Protein AF-A0A9D2BML4-F1 (afdb_monomer_lite)

Secondary structure (DSSP, 8-state):
--S--HHHHHHHHHHTTHHHHHHTT-SS----HHHHHTSEEETTTTEEE-HHHHHHHHHHHHTS---SHHHHHHHTTTS--TT-HHHHHHHHHHHHHTTTTHHHHTT--TTTS-TTHHHH--EEPGGGG--SSSS-----EE-S--GGG----BTTPPPPPHHHHHHHHHHHHHHHHHHHHH-GGGSS--SHHHHHHHHHHHHHHSTTSBS--STT----SBHHHHHHHHHHHHHHHTSHHHHHH---EEEEEE-TTHHHHHHTTTTT-TT-TTHHHHHHHHHHHHHHHHHHHHHHHHHHHT--GGGEEEE-SSEEEEEE-

InterPro domains:
  IPR013408 CRISPR system single-strand-specific deoxyribonuclease Cas10/Csm1 [TIGR02578] (8-321)
  IPR041062 Csm1, subunit domain B [PF18211] (247-321)
  IPR052117 CRISPR-associated Cas10/Csm1 subtype III-A protein [PTHR36528] (4-321)

pLDDT: mean 85.6, std 14.62, range [35.75, 98.5]

Structure (mmCIF, N/CA/C/O backbone):
data_AF-A0A9D2BML4-F1
#
_entry.id   AF-A0A9D2BML4-F1
#
loop_
_atom_site.group_PDB
_atom_site.id
_atom_site.type_symbol
_atom_site.label_atom_id
_atom_site.label_alt_id
_atom_site.label_comp_id
_atom_site.label_asym_id
_atom_site.label_entity_id
_atom_site.label_seq_id
_atom_site.pdbx_PDB_ins_code
_atom_site.Cartn_x
_atom_site.Cartn_y
_atom_site.Cartn_z
_atom_site.occupancy
_atom_site.B_iso_or_equiv
_atom_site.auth_seq_id
_atom_site.auth_comp_id
_atom_site.auth_asym_id
_atom_site.auth_atom_id
_atom_site.pdbx_PDB_model_num
ATOM 1 N N . MET A 1 1 ? -7.741 -26.499 -6.708 1.00 44.16 1 MET A N 1
ATOM 2 C CA . MET A 1 1 ? -8.075 -25.340 -5.848 1.00 44.16 1 MET A CA 1
ATOM 3 C C . MET A 1 1 ? -7.181 -25.399 -4.605 1.00 44.16 1 MET A C 1
ATOM 5 O O . MET A 1 1 ? -7.676 -25.242 -3.500 1.00 44.16 1 MET A O 1
ATOM 9 N N . GLU A 1 2 ? -5.888 -25.716 -4.782 1.00 47.44 2 GLU A N 1
ATOM 10 C CA . GLU A 1 2 ? -5.026 -26.200 -3.686 1.00 47.44 2 GLU A CA 1
ATOM 11 C C . GLU A 1 2 ? -3.614 -25.578 -3.636 1.00 47.44 2 GLU A C 1
ATOM 13 O O . GLU A 1 2 ? -2.858 -25.930 -2.741 1.00 47.44 2 GLU A O 1
ATOM 18 N N . ASP A 1 3 ? -3.246 -24.624 -4.501 1.00 63.66 3 ASP A N 1
ATOM 19 C CA . ASP A 1 3 ? -1.827 -24.221 -4.604 1.00 63.66 3 ASP A CA 1
ATOM 20 C C . ASP A 1 3 ? -1.428 -22.943 -3.831 1.00 63.66 3 ASP A C 1
ATOM 22 O O . ASP A 1 3 ? -0.249 -22.767 -3.528 1.00 63.66 3 ASP A O 1
ATOM 26 N N . TYR A 1 4 ? -2.374 -22.089 -3.409 1.00 76.69 4 TYR A N 1
ATOM 27 C CA . TYR A 1 4 ? -2.071 -20.830 -2.697 1.00 76.69 4 TYR A CA 1
ATOM 28 C C . TYR A 1 4 ? -2.999 -20.582 -1.511 1.00 76.69 4 TYR A C 1
ATOM 30 O O . TYR A 1 4 ? -4.164 -20.969 -1.532 1.00 76.69 4 TYR A O 1
ATOM 38 N N . LYS A 1 5 ? -2.492 -19.904 -0.478 1.00 91.44 5 LYS A N 1
ATOM 39 C CA . LYS A 1 5 ? -3.272 -19.456 0.682 1.00 91.44 5 LYS A CA 1
ATOM 40 C C . LYS A 1 5 ? -3.823 -18.052 0.427 1.00 91.44 5 LYS A C 1
ATOM 42 O O . LYS A 1 5 ? -3.243 -17.280 -0.330 1.00 91.44 5 LYS A O 1
ATOM 47 N N . LEU A 1 6 ? -4.872 -17.666 1.156 1.00 94.06 6 LEU A N 1
ATOM 48 C CA . LEU A 1 6 ? -5.439 -16.307 1.112 1.00 94.06 6 LEU A CA 1
ATOM 49 C C . LEU A 1 6 ? -4.362 -15.220 1.271 1.00 94.06 6 LEU A C 1
ATOM 51 O O . LEU A 1 6 ? -4.354 -14.240 0.532 1.00 94.06 6 LEU A O 1
ATOM 55 N N . ILE A 1 7 ? -3.405 -15.425 2.183 1.00 95.94 7 ILE A N 1
ATOM 56 C CA . ILE A 1 7 ? -2.308 -14.477 2.416 1.00 95.94 7 ILE A CA 1
ATOM 57 C C . ILE A 1 7 ? -1.421 -14.259 1.182 1.00 95.94 7 ILE A C 1
ATOM 59 O O . ILE A 1 7 ? -0.888 -13.165 1.018 1.00 95.94 7 ILE A O 1
ATOM 63 N N . ASP A 1 8 ? -1.281 -15.260 0.309 1.00 95.19 8 ASP A N 1
ATOM 64 C CA . ASP A 1 8 ? -0.526 -15.122 -0.934 1.00 95.19 8 ASP A CA 1
ATOM 65 C C . ASP A 1 8 ? -1.276 -14.192 -1.893 1.00 95.19 8 ASP A C 1
ATOM 67 O O . ASP A 1 8 ? -0.699 -13.242 -2.414 1.00 95.19 8 ASP A O 1
ATOM 71 N N . VAL A 1 9 ? -2.586 -14.388 -2.055 1.00 95.50 9 VAL A N 1
ATOM 72 C CA . VAL A 1 9 ? -3.426 -13.528 -2.904 1.00 95.50 9 VAL A CA 1
ATOM 73 C C . VAL A 1 9 ? -3.463 -12.094 -2.378 1.00 95.50 9 VAL A C 1
ATOM 75 O O . VAL A 1 9 ? -3.236 -11.152 -3.138 1.00 95.50 9 VAL A O 1
ATOM 78 N N . ALA A 1 10 ? -3.667 -11.921 -1.071 1.00 97.69 10 ALA A N 1
ATOM 79 C CA . ALA A 1 10 ? -3.650 -10.610 -0.429 1.00 97.69 10 ALA A CA 1
ATOM 80 C C . ALA A 1 10 ? -2.302 -9.903 -0.635 1.00 97.69 10 ALA A C 1
ATOM 82 O O . ALA A 1 10 ? -2.249 -8.726 -0.988 1.00 97.69 10 ALA A O 1
ATOM 83 N N . TYR A 1 11 ? -1.186 -10.613 -0.444 1.00 97.75 11 TYR A N 1
ATOM 84 C CA . TYR A 1 11 ? 0.137 -10.010 -0.582 1.00 97.75 11 TYR A CA 1
ATOM 85 C C . TYR A 1 11 ? 0.500 -9.701 -2.037 1.00 97.75 11 TYR A C 1
ATOM 87 O O . TYR A 1 11 ? 1.088 -8.653 -2.301 1.00 97.75 11 TYR A O 1
ATOM 95 N N . GLY A 1 12 ? 0.106 -10.562 -2.979 1.00 96.62 12 GLY A N 1
ATOM 96 C CA . GLY A 1 12 ? 0.238 -10.298 -4.409 1.00 96.62 12 GLY A CA 1
ATOM 97 C C . GLY A 1 12 ? -0.542 -9.046 -4.811 1.00 96.62 12 GLY A C 1
ATOM 98 O O . GLY A 1 12 ? 0.021 -8.132 -5.406 1.00 96.62 12 GLY A O 1
ATOM 99 N N . ALA A 1 13 ? -1.802 -8.929 -4.389 1.00 97.12 13 ALA A N 1
ATOM 100 C CA . ALA A 1 13 ? -2.617 -7.741 -4.638 1.00 97.12 13 ALA A CA 1
ATOM 101 C C . ALA A 1 13 ? -2.075 -6.475 -3.948 1.00 97.12 13 ALA A C 1
ATOM 103 O O . ALA A 1 13 ? -2.157 -5.389 -4.514 1.00 97.12 13 ALA A O 1
ATOM 104 N N . LEU A 1 14 ? -1.452 -6.585 -2.771 1.00 98.19 14 LEU A N 1
ATOM 105 C CA . LEU A 1 14 ? -0.783 -5.451 -2.121 1.00 98.19 14 LEU A CA 1
ATOM 106 C C . LEU A 1 14 ? 0.455 -4.967 -2.906 1.00 98.19 14 LEU A C 1
ATOM 108 O O . LEU A 1 14 ? 0.851 -3.812 -2.772 1.00 98.19 14 LEU A O 1
ATOM 112 N N . LEU A 1 15 ? 1.084 -5.837 -3.703 1.00 97.31 15 LEU A N 1
ATOM 113 C CA . LEU A 1 15 ? 2.347 -5.563 -4.395 1.00 97.31 15 LEU A CA 1
ATOM 114 C C . LEU A 1 15 ? 2.230 -5.420 -5.916 1.00 97.31 15 LEU A C 1
ATOM 116 O O . LEU A 1 15 ? 3.200 -4.982 -6.531 1.00 97.31 15 LEU A O 1
ATOM 120 N N . HIS A 1 16 ? 1.089 -5.754 -6.523 1.00 94.19 16 HIS A N 1
ATOM 121 C CA . HIS A 1 16 ? 0.928 -5.843 -7.982 1.00 94.19 16 HIS A CA 1
ATOM 122 C C . HIS A 1 16 ? 1.406 -4.579 -8.720 1.00 94.19 16 HIS A C 1
ATOM 124 O O . HIS A 1 16 ? 2.103 -4.663 -9.734 1.00 94.19 16 HIS A O 1
ATOM 130 N N . ASP A 1 17 ? 1.137 -3.412 -8.133 1.00 93.75 17 ASP A N 1
ATOM 131 C CA . ASP A 1 17 ? 1.393 -2.095 -8.713 1.00 93.75 17 ASP A CA 1
ATOM 132 C C . ASP A 1 17 ? 2.566 -1.332 -8.072 1.00 93.75 17 ASP A C 1
ATOM 134 O O . ASP A 1 17 ? 2.796 -0.156 -8.375 1.00 93.75 17 ASP A O 1
ATOM 138 N N . ILE A 1 18 ? 3.373 -1.981 -7.221 1.00 96.06 18 ILE A N 1
ATOM 139 C CA . ILE A 1 18 ? 4.555 -1.346 -6.602 1.00 96.06 18 ILE A CA 1
ATOM 140 C C . ILE A 1 18 ? 5.548 -0.826 -7.652 1.00 96.06 18 ILE A C 1
ATOM 142 O O . ILE A 1 18 ? 6.248 0.171 -7.443 1.00 96.06 18 ILE A O 1
ATOM 146 N N . GLY A 1 19 ? 5.568 -1.456 -8.827 1.00 94.00 19 GLY A N 1
ATOM 147 C CA . GLY A 1 19 ? 6.356 -1.033 -9.967 1.00 94.00 19 GLY A CA 1
ATOM 148 C C . GLY A 1 19 ? 6.018 0.367 -10.479 1.00 94.00 19 GLY A C 1
ATOM 149 O O . GLY A 1 19 ? 6.898 0.999 -11.056 1.00 94.00 19 GLY A O 1
ATOM 150 N N . LYS A 1 20 ? 4.821 0.916 -10.211 1.00 92.69 20 LYS A N 1
ATOM 151 C CA . LYS A 1 20 ? 4.487 2.315 -10.543 1.00 92.69 20 LYS A CA 1
ATOM 152 C C . LYS A 1 20 ? 5.387 3.293 -9.789 1.00 92.69 20 LYS A C 1
ATOM 154 O O . LYS A 1 20 ? 5.844 4.277 -10.369 1.00 92.69 20 LYS A O 1
ATOM 159 N N . PHE A 1 21 ? 5.686 3.019 -8.517 1.00 95.88 21 PHE A N 1
ATOM 160 C CA . PHE A 1 21 ? 6.613 3.829 -7.722 1.00 95.88 21 PHE A CA 1
ATOM 161 C C . PHE A 1 21 ? 8.043 3.695 -8.254 1.00 95.88 21 PHE A C 1
ATOM 163 O O . PHE A 1 21 ? 8.707 4.699 -8.513 1.00 95.88 21 PHE A O 1
ATOM 170 N N . TYR A 1 22 ? 8.491 2.462 -8.507 1.00 96.25 22 TYR A N 1
ATOM 171 C CA . TYR A 1 22 ? 9.854 2.212 -8.971 1.00 96.25 22 TYR A CA 1
ATOM 172 C C . TYR A 1 22 ? 10.105 2.774 -10.385 1.00 96.25 22 TYR A C 1
ATOM 174 O O . TYR A 1 22 ? 11.119 3.431 -10.624 1.00 96.25 22 TYR A O 1
ATOM 182 N N . GLN A 1 23 ? 9.158 2.623 -11.314 1.00 93.19 23 GLN A N 1
ATOM 183 C CA . GLN A 1 23 ? 9.246 3.166 -12.673 1.00 93.19 23 GLN A CA 1
ATOM 184 C C . GLN A 1 23 ? 9.475 4.684 -12.679 1.00 93.19 23 GLN A C 1
ATOM 186 O O . GLN A 1 23 ? 10.234 5.191 -13.504 1.00 93.19 23 GLN A O 1
ATOM 191 N N . ARG A 1 24 ? 8.855 5.419 -11.745 1.00 93.00 24 ARG A N 1
ATOM 192 C CA . ARG A 1 24 ? 8.969 6.885 -11.648 1.00 93.00 24 ARG A CA 1
ATOM 193 C C . ARG A 1 24 ? 10.360 7.367 -11.214 1.00 93.00 24 ARG A C 1
ATOM 195 O O . ARG A 1 24 ? 10.647 8.553 -11.339 1.00 93.00 24 ARG A O 1
ATOM 202 N N . THR A 1 25 ? 11.250 6.464 -10.791 1.00 95.06 25 THR A N 1
ATOM 203 C CA . THR A 1 25 ? 12.666 6.766 -10.508 1.00 95.06 25 THR A CA 1
ATOM 204 C C . THR A 1 25 ? 13.543 6.847 -11.767 1.00 95.06 25 THR A C 1
ATOM 206 O O . THR A 1 25 ? 14.737 7.147 -11.673 1.00 95.06 25 THR A O 1
ATOM 209 N N . TYR A 1 26 ? 12.970 6.626 -12.954 1.00 91.38 26 TYR A N 1
ATOM 210 C CA . TYR A 1 26 ? 13.676 6.665 -14.231 1.00 91.38 26 TYR A CA 1
ATOM 211 C C . TYR A 1 26 ? 13.020 7.644 -15.210 1.00 91.38 26 TYR A C 1
ATOM 213 O O . TYR A 1 26 ? 11.819 7.589 -15.452 1.00 91.38 26 TYR A O 1
ATOM 221 N N . GLU A 1 27 ? 13.819 8.502 -15.858 1.00 87.00 27 GLU A N 1
ATOM 222 C CA . GLU A 1 27 ? 13.326 9.354 -16.958 1.00 87.00 27 GLU A CA 1
ATOM 223 C C . GLU A 1 27 ? 12.900 8.522 -18.177 1.00 87.00 27 GLU A C 1
ATOM 225 O O . GLU A 1 27 ? 11.973 8.869 -18.908 1.00 87.00 27 GLU A O 1
ATOM 230 N N . LYS A 1 28 ? 13.613 7.418 -18.413 1.00 85.50 28 LYS A N 1
ATOM 231 C CA . LYS A 1 28 ? 13.340 6.435 -19.458 1.00 85.50 28 LYS A CA 1
ATOM 232 C C . LYS A 1 28 ? 13.539 5.054 -18.872 1.00 85.50 28 LYS A C 1
ATOM 234 O O . LYS A 1 28 ? 14.524 4.832 -18.175 1.00 85.50 28 LYS A O 1
ATOM 239 N N . SER A 1 29 ? 12.628 4.147 -19.200 1.00 86.31 29 SER A N 1
ATOM 240 C CA . SER A 1 29 ? 12.707 2.781 -18.708 1.00 86.31 29 SER A CA 1
ATOM 241 C C . SER A 1 29 ? 14.001 2.090 -19.152 1.00 86.31 29 SER A C 1
ATOM 243 O O . SER A 1 29 ? 14.447 2.251 -20.289 1.00 86.31 29 SER A O 1
ATOM 245 N N . ASP A 1 30 ? 14.577 1.321 -18.235 1.00 88.81 30 ASP A N 1
ATOM 246 C CA . ASP A 1 30 ? 15.813 0.548 -18.365 1.00 88.81 30 ASP A CA 1
ATOM 247 C C . ASP A 1 30 ? 15.573 -0.946 -18.074 1.00 88.81 30 ASP A C 1
ATOM 249 O O . ASP A 1 30 ? 16.469 -1.653 -17.605 1.00 88.81 30 ASP A O 1
ATOM 253 N N . LEU A 1 31 ? 14.344 -1.426 -18.287 1.00 88.25 31 LEU A N 1
ATOM 254 C CA . LEU A 1 31 ? 13.990 -2.826 -18.062 1.00 88.25 31 LEU A CA 1
ATOM 255 C C . LEU A 1 31 ? 14.847 -3.762 -18.921 1.00 88.25 31 LEU A C 1
ATOM 257 O O . LEU A 1 31 ? 15.095 -3.528 -20.106 1.00 88.25 31 LEU A O 1
ATOM 261 N N . SER A 1 32 ? 15.308 -4.841 -18.298 1.00 89.00 32 SER A N 1
ATOM 262 C CA . SER A 1 32 ? 15.999 -5.937 -18.962 1.00 89.00 32 SER A CA 1
ATOM 263 C C . SER A 1 32 ? 15.021 -6.757 -19.805 1.00 89.00 32 SER A C 1
ATOM 265 O O . SER A 1 32 ? 13.806 -6.665 -19.646 1.00 89.00 32 SER A O 1
ATOM 267 N N . LYS A 1 33 ? 15.545 -7.619 -20.685 1.00 85.81 33 LYS A N 1
ATOM 268 C CA . LYS A 1 33 ? 14.702 -8.499 -21.514 1.00 85.81 33 LYS A CA 1
ATOM 269 C C . LYS A 1 33 ? 13.769 -9.380 -20.673 1.00 85.81 33 LYS A C 1
ATOM 271 O O . LYS A 1 33 ? 12.594 -9.451 -20.995 1.00 85.81 33 LYS A O 1
ATOM 276 N N . ARG A 1 34 ? 14.274 -9.959 -19.574 1.00 87.12 34 ARG A N 1
ATOM 277 C CA . ARG A 1 34 ? 13.477 -10.775 -18.640 1.00 87.12 34 ARG A CA 1
ATOM 278 C C . ARG A 1 34 ? 12.331 -9.973 -18.025 1.00 87.12 34 ARG A C 1
ATOM 280 O O . ARG A 1 34 ? 11.220 -10.463 -17.928 1.00 87.12 34 ARG A O 1
ATOM 287 N N . GLU A 1 35 ? 12.592 -8.740 -17.607 1.00 87.81 35 GLU A N 1
ATOM 288 C CA . GLU A 1 35 ? 11.559 -7.909 -16.976 1.00 87.81 35 GLU A CA 1
ATOM 289 C C . GLU A 1 35 ? 10.552 -7.369 -17.998 1.00 87.81 35 GLU A C 1
ATOM 291 O O . GLU A 1 35 ? 9.419 -7.077 -17.647 1.00 87.81 35 GLU A O 1
ATOM 296 N N . LEU A 1 36 ? 10.934 -7.241 -19.272 1.00 84.88 36 LEU A N 1
ATOM 297 C CA . LEU A 1 36 ? 9.994 -6.908 -20.342 1.00 84.88 36 LEU A CA 1
ATOM 298 C C . LEU A 1 36 ? 9.054 -8.074 -20.672 1.00 84.88 36 LEU A C 1
ATOM 300 O O . LEU A 1 36 ? 7.931 -7.824 -21.100 1.00 84.88 36 LEU A O 1
ATOM 304 N N . GLU A 1 37 ? 9.463 -9.325 -20.451 1.00 84.94 37 GLU A N 1
ATOM 305 C CA . GLU A 1 37 ? 8.602 -10.497 -20.672 1.00 84.94 37 GLU A CA 1
ATOM 306 C C . GLU A 1 37 ? 7.377 -10.503 -19.745 1.00 84.94 37 GLU A C 1
ATOM 308 O O . GLU A 1 37 ? 6.321 -10.978 -20.153 1.00 84.94 37 GLU A O 1
ATOM 313 N N . THR A 1 38 ? 7.467 -9.896 -18.555 1.00 80.00 38 THR A N 1
ATOM 314 C CA . THR A 1 38 ? 6.322 -9.755 -17.636 1.00 80.00 38 THR A CA 1
ATOM 315 C C . THR A 1 38 ? 5.394 -8.594 -18.006 1.00 80.00 38 THR A C 1
ATOM 317 O O . THR A 1 38 ? 4.310 -8.455 -17.445 1.00 80.00 38 THR A O 1
ATOM 320 N N . THR A 1 39 ? 5.769 -7.766 -18.986 1.00 79.44 39 THR A N 1
ATOM 321 C CA . THR A 1 39 ? 4.952 -6.643 -19.471 1.00 79.44 39 THR A CA 1
ATOM 322 C C . THR A 1 39 ? 4.078 -7.057 -20.654 1.00 79.44 39 THR A C 1
ATOM 324 O O . THR A 1 39 ? 4.341 -8.048 -21.339 1.00 79.44 39 THR A O 1
ATOM 327 N N . ARG A 1 40 ? 3.004 -6.310 -20.921 1.00 76.38 40 ARG A N 1
ATOM 328 C CA . ARG A 1 40 ? 2.062 -6.663 -21.988 1.00 76.38 40 ARG A CA 1
ATOM 329 C C . ARG A 1 40 ? 2.607 -6.224 -23.350 1.00 76.38 40 ARG A C 1
ATOM 331 O O . ARG A 1 40 ? 2.814 -5.041 -23.602 1.00 76.38 40 ARG A O 1
ATOM 338 N N . TYR A 1 41 ? 2.800 -7.173 -24.267 1.00 74.81 41 TYR A N 1
ATOM 339 C CA . TYR A 1 41 ? 3.294 -6.890 -25.619 1.00 74.81 41 TYR A CA 1
ATOM 340 C C . TYR A 1 41 ? 2.157 -6.710 -26.638 1.00 74.81 41 TYR A C 1
ATOM 342 O O . TYR A 1 41 ? 1.351 -7.616 -26.869 1.00 74.81 41 TYR A O 1
ATOM 350 N N . HIS A 1 42 ? 2.117 -5.554 -27.306 1.00 72.00 42 HIS A N 1
ATOM 351 C CA . HIS A 1 42 ? 1.149 -5.254 -28.361 1.00 72.00 42 HIS A CA 1
ATOM 352 C C . HIS A 1 42 ? 1.741 -5.537 -29.747 1.00 72.00 42 HIS A C 1
ATOM 354 O O . HIS A 1 42 ? 2.465 -4.719 -30.318 1.00 72.00 42 HIS A O 1
ATOM 360 N N . LYS A 1 43 ? 1.363 -6.683 -30.334 1.00 69.50 43 LYS A N 1
ATOM 361 C CA . LYS A 1 43 ? 1.831 -7.128 -31.664 1.00 69.50 43 LYS A CA 1
ATOM 362 C C . LYS A 1 43 ? 1.550 -6.113 -32.780 1.00 69.50 43 LYS A C 1
ATOM 364 O O . LYS A 1 43 ? 2.397 -5.912 -33.641 1.00 69.50 43 LYS A O 1
ATOM 369 N N . ASN A 1 44 ? 0.392 -5.449 -32.741 1.00 67.44 44 ASN A N 1
ATOM 370 C CA . ASN A 1 44 ? -0.050 -4.535 -33.804 1.00 67.44 44 ASN A CA 1
ATOM 371 C C . ASN A 1 44 ? 0.740 -3.214 -33.852 1.00 67.44 44 ASN A C 1
ATOM 373 O O . ASN A 1 44 ? 0.739 -2.556 -34.886 1.00 67.44 44 ASN A O 1
ATOM 377 N N . GLY A 1 45 ? 1.414 -2.832 -32.759 1.00 60.44 45 GLY A N 1
ATOM 378 C CA . GLY A 1 45 ? 2.219 -1.607 -32.675 1.00 60.44 45 GLY A CA 1
ATOM 379 C C . GLY A 1 45 ? 3.700 -1.839 -32.363 1.00 60.44 45 GLY A C 1
ATOM 380 O O . GLY A 1 45 ? 4.457 -0.876 -32.297 1.00 60.44 45 GLY A O 1
ATOM 381 N N . ASN A 1 46 ? 4.114 -3.095 -32.161 1.00 70.56 46 ASN A N 1
ATOM 382 C CA . ASN A 1 46 ? 5.463 -3.493 -31.752 1.00 70.56 46 ASN A CA 1
ATOM 383 C C . ASN A 1 46 ? 5.999 -2.699 -30.540 1.00 70.56 46 ASN A C 1
ATOM 385 O O . ASN A 1 46 ? 7.127 -2.204 -30.554 1.00 70.56 46 ASN A O 1
ATOM 389 N N . TYR A 1 47 ? 5.180 -2.564 -29.494 1.00 68.88 47 TYR A N 1
ATOM 390 C CA . TYR A 1 47 ? 5.560 -1.897 -28.248 1.00 68.88 47 TYR A CA 1
ATOM 391 C C . TYR A 1 47 ? 5.064 -2.670 -27.020 1.00 68.88 47 TYR A C 1
ATOM 393 O O . TYR A 1 47 ? 4.135 -3.478 -27.106 1.00 68.88 47 TYR A O 1
ATOM 401 N N . TYR A 1 48 ? 5.710 -2.418 -25.883 1.00 67.25 48 TYR A N 1
ATOM 402 C CA . TYR A 1 48 ? 5.312 -2.931 -24.574 1.00 67.25 48 TYR A CA 1
ATOM 403 C C . TYR A 1 48 ? 4.501 -1.869 -23.829 1.00 67.25 48 TYR A C 1
ATOM 405 O O . TYR A 1 48 ? 4.908 -0.706 -23.786 1.00 67.25 48 TYR A O 1
ATOM 413 N N . SER A 1 49 ? 3.373 -2.279 -23.261 1.00 69.50 49 SER A N 1
ATOM 414 C CA . SER A 1 49 ? 2.527 -1.492 -22.363 1.00 69.50 49 SER A CA 1
ATOM 415 C C . SER A 1 49 ? 2.699 -1.963 -20.921 1.00 69.50 49 SER A C 1
ATOM 417 O O . SER A 1 49 ? 3.274 -3.028 -20.681 1.00 69.50 49 SER A O 1
ATOM 419 N N . HIS A 1 50 ? 2.200 -1.185 -19.955 1.00 76.75 50 HIS A N 1
ATOM 420 C CA . HIS A 1 50 ? 2.234 -1.560 -18.531 1.00 76.75 50 HIS A CA 1
ATOM 421 C C . HIS A 1 50 ? 3.654 -1.894 -18.036 1.00 76.75 50 HIS A C 1
ATOM 423 O O . HIS A 1 50 ? 3.900 -2.917 -17.399 1.00 76.75 50 HIS A O 1
ATOM 429 N N . LEU A 1 51 ? 4.630 -1.031 -18.353 1.00 84.06 51 LEU A N 1
ATOM 430 C CA . LEU A 1 51 ? 6.032 -1.238 -17.962 1.00 84.06 51 LEU A CA 1
ATOM 431 C C . LEU A 1 51 ? 6.210 -1.361 -16.441 1.00 84.06 51 LEU A C 1
ATOM 433 O O . LEU A 1 51 ? 7.181 -1.967 -15.989 1.00 84.06 51 LEU A O 1
ATOM 437 N N . HIS A 1 52 ? 5.281 -0.821 -15.646 1.00 86.12 52 HIS A N 1
ATOM 438 C CA . HIS A 1 52 ? 5.281 -0.991 -14.196 1.00 86.12 52 HIS A CA 1
ATOM 439 C C . HIS A 1 52 ? 5.262 -2.468 -13.781 1.00 86.12 52 HIS A C 1
ATOM 441 O O . HIS A 1 52 ? 5.943 -2.789 -12.817 1.00 86.12 52 HIS A O 1
ATOM 447 N N . SER A 1 53 ? 4.641 -3.385 -14.534 1.00 88.44 53 SER A N 1
ATOM 448 C CA . SER A 1 53 ? 4.723 -4.837 -14.276 1.00 88.44 53 SER A CA 1
ATOM 449 C C . SER A 1 53 ? 6.162 -5.363 -14.252 1.00 88.44 53 SER A C 1
ATOM 451 O O . SER A 1 53 ? 6.542 -6.130 -13.365 1.00 88.44 53 SER A O 1
ATOM 453 N N . GLY A 1 54 ? 7.006 -4.899 -15.178 1.00 90.50 54 GLY A N 1
ATOM 454 C CA . GLY A 1 54 ? 8.428 -5.251 -15.206 1.00 90.50 54 GLY A CA 1
ATOM 455 C C . GLY A 1 54 ? 9.191 -4.684 -14.011 1.00 90.50 54 GLY A C 1
ATOM 456 O O . GLY A 1 54 ? 10.065 -5.342 -13.449 1.00 90.50 54 GLY A O 1
ATOM 457 N N . TYR A 1 55 ? 8.822 -3.484 -13.559 1.00 94.62 55 TYR A N 1
ATOM 458 C CA . TYR A 1 55 ? 9.378 -2.892 -12.342 1.00 94.62 55 TYR A CA 1
ATOM 459 C C . TYR A 1 55 ? 8.880 -3.575 -11.058 1.00 94.62 55 TYR A C 1
ATOM 461 O O . TYR A 1 55 ? 9.648 -3.651 -10.097 1.00 94.62 55 TYR A O 1
ATOM 469 N N . THR A 1 56 ? 7.654 -4.109 -11.036 1.00 95.69 56 THR A N 1
ATOM 470 C CA . THR A 1 56 ? 7.148 -4.971 -9.955 1.00 95.69 56 THR A CA 1
ATOM 471 C C . THR A 1 56 ? 7.995 -6.243 -9.876 1.00 95.69 56 THR A C 1
ATOM 473 O O . THR A 1 56 ? 8.554 -6.527 -8.817 1.00 95.69 56 THR A O 1
ATOM 476 N N . SER A 1 57 ? 8.214 -6.927 -11.005 1.00 95.31 57 SER A N 1
ATOM 477 C CA . SER A 1 57 ? 9.106 -8.097 -11.092 1.00 95.31 57 SER A CA 1
ATOM 478 C C . SER A 1 57 ? 10.511 -7.775 -10.577 1.00 95.31 57 SER A C 1
ATOM 480 O O . SER A 1 57 ? 11.020 -8.444 -9.673 1.00 95.31 57 SER A O 1
ATOM 482 N N . ARG A 1 58 ? 11.112 -6.674 -11.054 1.00 96.31 58 ARG A N 1
ATOM 483 C CA . ARG A 1 58 ? 12.420 -6.197 -10.578 1.00 96.31 58 ARG A CA 1
ATOM 484 C C . ARG A 1 58 ? 12.436 -5.974 -9.068 1.00 96.31 58 ARG A C 1
ATOM 486 O O . ARG A 1 58 ? 13.405 -6.351 -8.412 1.00 96.31 58 ARG A O 1
ATOM 493 N N . PHE A 1 59 ? 11.401 -5.344 -8.516 1.00 97.44 59 PHE A N 1
ATOM 494 C CA . PHE A 1 59 ? 11.311 -5.056 -7.087 1.00 97.44 59 PHE A CA 1
ATOM 495 C C . PHE A 1 59 ? 11.268 -6.342 -6.251 1.00 97.44 59 PHE A C 1
ATOM 497 O O . PHE A 1 59 ? 12.077 -6.504 -5.332 1.00 97.44 59 PHE A O 1
ATOM 504 N N . LEU A 1 60 ? 10.382 -7.276 -6.611 1.00 96.31 60 LEU A N 1
ATOM 505 C CA . LEU A 1 60 ? 10.240 -8.573 -5.945 1.00 96.31 60 LEU A CA 1
ATOM 506 C C . LEU A 1 60 ? 11.546 -9.375 -6.011 1.00 96.31 60 LEU A C 1
ATOM 508 O O . LEU A 1 60 ? 11.992 -9.938 -5.009 1.00 96.31 60 LEU A O 1
ATOM 512 N N . ASN A 1 61 ? 12.202 -9.357 -7.170 1.00 95.25 61 ASN A N 1
ATOM 513 C CA . ASN A 1 61 ? 13.459 -10.051 -7.401 1.00 95.25 61 ASN A CA 1
ATOM 514 C C . ASN A 1 61 ? 14.615 -9.476 -6.580 1.00 95.25 61 ASN A C 1
ATOM 516 O O . ASN A 1 61 ? 15.307 -10.201 -5.866 1.00 95.25 61 ASN A O 1
ATOM 520 N N . LYS A 1 62 ? 14.825 -8.164 -6.694 1.00 95.94 62 LYS A N 1
ATOM 521 C CA . LYS A 1 62 ? 16.018 -7.488 -6.187 1.00 95.94 62 LYS A CA 1
ATOM 522 C C . LYS A 1 62 ? 15.956 -7.251 -4.684 1.00 95.94 62 LYS A C 1
ATOM 524 O O . LYS A 1 62 ? 16.944 -7.493 -3.999 1.00 95.94 62 LYS A O 1
ATOM 529 N N . TYR A 1 63 ? 14.819 -6.773 -4.181 1.00 96.50 63 TYR A N 1
ATOM 530 C CA . TYR A 1 63 ? 14.705 -6.306 -2.797 1.00 96.50 63 TYR A CA 1
ATOM 531 C C . TYR A 1 63 ? 14.075 -7.350 -1.874 1.00 96.50 63 TYR A C 1
ATOM 533 O O . TYR A 1 63 ? 14.491 -7.475 -0.722 1.00 96.50 63 TYR A O 1
ATOM 541 N N . LEU A 1 64 ? 13.123 -8.146 -2.378 1.00 96.31 64 LEU A N 1
ATOM 542 C CA . LEU A 1 64 ? 12.508 -9.235 -1.604 1.00 96.31 64 LEU A CA 1
ATOM 543 C C . LEU A 1 64 ? 13.161 -10.601 -1.858 1.00 96.31 64 LEU A C 1
ATOM 545 O O . LEU A 1 64 ? 12.821 -11.579 -1.190 1.00 96.31 64 LEU A O 1
ATOM 549 N N . GLU A 1 65 ? 14.118 -10.675 -2.789 1.00 95.56 65 GLU A N 1
ATOM 550 C CA . GLU A 1 65 ? 14.827 -11.899 -3.183 1.00 95.56 65 GLU A CA 1
ATOM 551 C C . GLU A 1 65 ? 13.880 -13.030 -3.643 1.00 95.56 65 GLU A C 1
ATOM 553 O O . GLU A 1 65 ? 14.196 -14.217 -3.511 1.00 95.56 65 GLU A O 1
ATOM 558 N N . MET A 1 66 ? 12.713 -12.670 -4.190 1.00 92.69 66 MET A N 1
ATOM 559 C CA . MET A 1 66 ? 11.705 -13.602 -4.693 1.00 92.69 66 MET A CA 1
ATOM 560 C C . MET A 1 66 ? 11.984 -13.943 -6.160 1.00 92.69 66 MET A C 1
ATOM 562 O O . MET A 1 66 ? 11.988 -13.084 -7.032 1.00 92.69 66 MET A O 1
ATOM 566 N N . ASN A 1 67 ? 12.257 -15.221 -6.415 1.00 89.50 67 ASN A N 1
ATOM 567 C CA . ASN A 1 67 ? 12.555 -15.783 -7.735 1.00 89.50 67 ASN A CA 1
ATOM 568 C C . ASN A 1 67 ? 11.705 -17.040 -7.954 1.00 89.50 67 ASN A C 1
ATOM 570 O O . ASN A 1 67 ? 12.228 -18.126 -8.198 1.00 89.50 67 ASN A O 1
ATOM 574 N N . ASN A 1 68 ? 10.405 -16.924 -7.715 1.00 89.50 68 ASN A N 1
ATOM 575 C CA . ASN A 1 68 ? 9.480 -18.047 -7.685 1.00 89.50 68 ASN A CA 1
ATOM 576 C C . ASN A 1 68 ? 8.178 -17.683 -8.402 1.00 89.50 68 ASN A C 1
ATOM 578 O O . ASN A 1 68 ? 8.012 -16.585 -8.924 1.00 89.50 68 ASN A O 1
ATOM 582 N N . GLU A 1 69 ? 7.247 -18.624 -8.409 1.00 88.56 69 GLU A N 1
ATOM 583 C CA . GLU A 1 69 ? 5.946 -18.465 -9.050 1.00 88.56 69 GLU A CA 1
ATOM 584 C C . GLU A 1 69 ? 5.149 -17.261 -8.526 1.00 88.56 69 GLU A C 1
ATOM 586 O O . GLU A 1 69 ? 4.527 -16.557 -9.314 1.00 88.56 69 GLU A O 1
ATOM 591 N N . PHE A 1 70 ? 5.255 -16.942 -7.231 1.00 90.19 70 PHE A N 1
ATOM 592 C CA . PHE A 1 70 ? 4.629 -15.752 -6.648 1.00 90.19 70 PHE A CA 1
ATOM 593 C C . PHE A 1 70 ? 5.095 -14.450 -7.322 1.00 90.19 70 PHE A C 1
ATOM 595 O O . PHE A 1 70 ? 4.276 -13.574 -7.600 1.00 90.19 70 PHE A O 1
ATOM 602 N N . GLU A 1 71 ? 6.397 -14.320 -7.612 1.00 91.56 71 GLU A N 1
ATOM 603 C CA . GLU A 1 71 ? 6.949 -13.155 -8.322 1.00 91.56 71 GLU A CA 1
ATOM 604 C C . GLU A 1 71 ? 6.357 -13.018 -9.724 1.00 91.56 71 GLU A C 1
ATOM 606 O O . GLU A 1 71 ? 5.927 -11.927 -10.110 1.00 91.56 71 GLU A O 1
ATOM 611 N N . LYS A 1 72 ? 6.279 -14.138 -10.444 1.00 87.00 72 LYS A N 1
ATOM 612 C CA . LYS A 1 72 ? 5.714 -14.200 -11.789 1.00 87.00 72 LYS A CA 1
ATOM 613 C C . LYS A 1 72 ? 4.235 -13.799 -11.786 1.00 87.00 72 LYS A C 1
ATOM 615 O O . LYS A 1 72 ? 3.862 -12.835 -12.450 1.00 87.00 72 LYS A O 1
ATOM 620 N N . LEU A 1 73 ? 3.417 -14.468 -10.972 1.00 87.44 73 LEU A N 1
ATOM 621 C CA . LEU A 1 73 ? 1.971 -14.242 -10.901 1.00 87.44 73 LEU A CA 1
ATOM 622 C C . LEU A 1 73 ? 1.612 -12.821 -10.446 1.00 87.44 73 LEU A C 1
ATOM 624 O O . LEU A 1 73 ? 0.683 -12.216 -10.971 1.00 87.44 73 LEU A O 1
ATOM 628 N N . THR A 1 74 ? 2.362 -12.258 -9.498 1.00 87.69 74 THR A N 1
ATOM 629 C CA . THR A 1 74 ? 2.129 -10.882 -9.029 1.00 87.69 74 THR A CA 1
ATOM 630 C C . THR A 1 74 ? 2.451 -9.853 -10.120 1.00 87.69 74 THR A C 1
ATOM 632 O O . THR A 1 74 ? 1.743 -8.856 -10.277 1.00 87.69 74 THR A O 1
ATOM 635 N N . SER A 1 75 ? 3.507 -10.089 -10.903 1.00 85.44 75 SER A N 1
ATOM 636 C CA . SER A 1 75 ? 3.984 -9.142 -11.918 1.00 85.44 75 SER A CA 1
ATOM 637 C C . SER A 1 75 ? 3.185 -9.205 -13.223 1.00 85.44 75 SER A C 1
ATOM 639 O O . SER A 1 75 ? 3.000 -8.180 -13.877 1.00 85.44 75 SER A O 1
ATOM 641 N N . GLU A 1 76 ? 2.676 -10.382 -13.592 1.00 83.00 76 GLU A N 1
ATOM 642 C CA . GLU A 1 76 ? 2.014 -10.650 -14.877 1.00 83.00 76 GLU A CA 1
ATOM 643 C C . GLU A 1 76 ? 0.494 -10.395 -14.874 1.00 83.00 76 GLU A C 1
ATOM 645 O O . GLU A 1 76 ? -0.188 -10.766 -15.824 1.00 83.00 76 GLU A O 1
ATOM 650 N N . HIS A 1 77 ? -0.081 -9.743 -13.857 1.00 71.19 77 HIS A N 1
ATOM 651 C CA . HIS A 1 77 ? -1.543 -9.559 -13.715 1.00 71.19 77 HIS A CA 1
ATOM 652 C C . HIS A 1 77 ? -2.243 -8.828 -14.883 1.00 71.19 77 HIS A C 1
ATOM 654 O O . HIS A 1 77 ? -3.468 -8.872 -15.005 1.00 71.19 77 HIS A O 1
ATOM 660 N N . HIS A 1 78 ? -1.483 -8.213 -15.794 1.00 63.22 78 HIS A N 1
ATOM 661 C CA . HIS A 1 78 ? -1.980 -7.625 -17.043 1.00 63.22 78 HIS A CA 1
ATOM 662 C C . HIS A 1 78 ? -1.920 -8.557 -18.272 1.00 63.22 78 HIS A C 1
ATOM 664 O O . HIS A 1 78 ? -2.311 -8.150 -19.374 1.00 63.22 78 HIS A O 1
ATOM 670 N N . HIS A 1 79 ? -1.436 -9.793 -18.127 1.00 67.25 79 HIS A N 1
ATOM 671 C CA . HIS A 1 79 ? -1.442 -10.804 -19.186 1.00 67.25 79 HIS A CA 1
ATOM 672 C C . HIS A 1 79 ? -2.853 -11.380 -19.408 1.00 67.25 79 HIS A C 1
ATOM 674 O O . HIS A 1 79 ? -3.788 -11.163 -18.634 1.00 67.25 79 HIS A O 1
ATOM 680 N N . ILE A 1 80 ? -3.033 -12.056 -20.547 1.00 57.41 80 ILE A N 1
ATOM 681 C CA . ILE A 1 80 ? -4.325 -12.610 -21.002 1.00 57.41 80 ILE A CA 1
ATOM 682 C C . ILE A 1 80 ? -4.490 -14.072 -20.543 1.00 57.41 80 ILE A C 1
ATOM 684 O O . ILE A 1 80 ? -5.438 -14.731 -20.945 1.00 57.41 80 ILE A O 1
ATOM 688 N N . ASP A 1 81 ? -3.585 -14.610 -19.721 1.00 62.50 81 ASP A N 1
ATOM 689 C CA . ASP A 1 81 ? -3.701 -16.007 -19.300 1.00 62.50 81 ASP A CA 1
ATOM 690 C C . ASP A 1 81 ? -4.842 -16.192 -18.284 1.00 62.50 81 ASP A C 1
ATOM 692 O O . ASP A 1 81 ? -4.680 -16.023 -17.080 1.00 62.50 81 ASP A O 1
ATOM 696 N N . GLU A 1 82 ? -6.030 -16.505 -18.803 1.00 59.59 82 GLU A N 1
ATOM 697 C CA . GLU A 1 82 ? -7.257 -16.725 -18.034 1.00 59.59 82 GLU A CA 1
ATOM 698 C C . GLU A 1 82 ? -7.241 -18.046 -17.248 1.00 59.59 82 GLU A C 1
ATOM 700 O O . GLU A 1 82 ? -8.146 -18.278 -16.445 1.00 59.59 82 GLU A O 1
ATOM 705 N N . SER A 1 83 ? -6.242 -18.914 -17.453 1.00 61.75 83 SER A N 1
ATOM 706 C CA . SER A 1 83 ? -6.176 -20.217 -16.780 1.00 61.75 83 SER A CA 1
ATOM 707 C C . SER A 1 83 ? -5.707 -20.129 -15.321 1.00 61.75 83 SER A C 1
ATOM 709 O O . SER A 1 83 ? -6.030 -21.009 -14.520 1.00 61.75 83 SER A O 1
ATOM 711 N N . GLU A 1 84 ? -5.040 -19.036 -14.943 1.00 79.00 84 GLU A N 1
ATOM 712 C CA . GLU A 1 84 ? -4.466 -18.844 -13.612 1.00 79.00 84 GLU A CA 1
ATOM 713 C C . GLU A 1 84 ? -5.428 -18.107 -12.667 1.00 79.00 84 GLU A C 1
ATOM 715 O O . GLU A 1 84 ? -5.625 -16.890 -12.734 1.00 79.00 84 GLU A O 1
ATOM 720 N N . HIS A 1 85 ? -6.030 -18.847 -11.731 1.00 84.00 85 HIS A N 1
ATOM 721 C CA . HIS A 1 85 ? -7.035 -18.304 -10.807 1.00 84.00 85 HIS A CA 1
ATOM 722 C C . HIS A 1 85 ? -6.484 -17.180 -9.910 1.00 84.00 85 HIS A C 1
ATOM 724 O O . HIS A 1 85 ? -7.161 -16.174 -9.707 1.00 84.00 85 HIS A O 1
ATOM 730 N N . PHE A 1 86 ? -5.239 -17.309 -9.434 1.00 87.50 86 PHE A N 1
ATOM 731 C CA . PHE A 1 86 ? -4.554 -16.283 -8.637 1.00 87.50 86 PHE A CA 1
ATOM 732 C C . PHE A 1 86 ? -4.467 -14.946 -9.389 1.00 87.50 86 PHE A C 1
ATOM 734 O O . PHE A 1 86 ? -4.818 -13.893 -8.855 1.00 87.50 86 PHE A O 1
ATOM 741 N N . LEU A 1 87 ? -4.049 -15.006 -10.658 1.00 86.50 87 LEU A N 1
ATOM 742 C CA . LEU A 1 87 ? -3.914 -13.849 -11.540 1.00 86.50 87 LEU A CA 1
ATOM 743 C C . LEU A 1 87 ? -5.257 -13.147 -11.737 1.00 86.50 87 LEU A C 1
ATOM 745 O O . LEU A 1 87 ? -5.365 -11.925 -11.626 1.00 86.50 87 LEU A O 1
ATOM 749 N N . ASN A 1 88 ? -6.292 -13.947 -11.996 1.00 89.06 88 ASN A N 1
ATOM 750 C CA . ASN A 1 88 ? -7.636 -13.453 -12.234 1.00 89.06 88 ASN A CA 1
ATOM 751 C C . ASN A 1 88 ? -8.234 -12.780 -10.995 1.00 89.06 88 ASN A C 1
ATOM 753 O O . ASN A 1 88 ? -8.943 -11.787 -11.151 1.00 89.06 88 ASN A O 1
ATOM 757 N N . ILE A 1 89 ? -7.951 -13.276 -9.783 1.00 93.25 89 ILE A N 1
ATOM 758 C CA . ILE A 1 89 ? -8.376 -12.607 -8.545 1.00 93.25 89 ILE A CA 1
ATOM 759 C C . ILE A 1 89 ? -7.723 -11.227 -8.435 1.00 93.25 89 ILE A C 1
ATOM 761 O O . ILE A 1 89 ? -8.439 -10.246 -8.245 1.00 93.25 89 ILE A O 1
ATOM 765 N N . ILE A 1 90 ? -6.397 -11.128 -8.597 1.00 92.88 90 ILE A N 1
ATOM 766 C CA . ILE A 1 90 ? -5.684 -9.841 -8.508 1.00 92.88 90 ILE A CA 1
ATOM 767 C C . ILE A 1 90 ? -6.212 -8.865 -9.556 1.00 92.88 90 ILE A C 1
ATOM 769 O O . ILE A 1 90 ? -6.556 -7.734 -9.225 1.00 92.88 90 ILE A O 1
ATOM 773 N N . LYS A 1 91 ? -6.342 -9.316 -10.805 1.00 89.81 91 LYS A N 1
ATOM 774 C CA . LYS A 1 91 ? -6.870 -8.506 -11.903 1.00 89.81 91 LYS A CA 1
ATOM 775 C C . LYS A 1 91 ? -8.287 -8.021 -11.615 1.00 89.81 91 LYS A C 1
ATOM 777 O O . LYS A 1 91 ? -8.586 -6.858 -11.839 1.00 89.81 91 LYS A O 1
ATOM 782 N N . LYS A 1 92 ? -9.167 -8.887 -11.111 1.00 91.88 92 LYS A N 1
ATOM 783 C CA . LYS A 1 92 ? -10.543 -8.516 -10.763 1.00 91.88 92 LYS A CA 1
ATOM 784 C C . LYS A 1 92 ? -10.587 -7.545 -9.579 1.00 91.88 92 LYS A C 1
ATOM 786 O O . LYS A 1 92 ? -11.367 -6.600 -9.601 1.00 91.88 92 LYS A O 1
ATOM 791 N N . ALA A 1 93 ? -9.718 -7.728 -8.588 1.00 93.94 93 ALA A N 1
ATOM 792 C CA . ALA A 1 93 ? -9.612 -6.837 -7.439 1.00 93.94 93 ALA A CA 1
ATOM 793 C C . ALA A 1 93 ? -9.122 -5.436 -7.821 1.00 93.94 93 ALA A C 1
ATOM 795 O O . ALA A 1 93 ? -9.780 -4.459 -7.472 1.00 93.94 93 ALA A O 1
ATOM 796 N N . ASP A 1 94 ? -8.028 -5.347 -8.585 1.00 91.62 94 ASP A N 1
ATOM 797 C CA . ASP A 1 94 ? -7.536 -4.099 -9.186 1.00 91.62 94 ASP A CA 1
ATOM 798 C C . ASP A 1 94 ? -8.645 -3.444 -10.015 1.00 91.62 94 ASP A C 1
ATOM 800 O O . ASP A 1 94 ? -8.917 -2.247 -9.911 1.00 91.62 94 ASP A O 1
ATOM 804 N N . GLN A 1 95 ? -9.400 -4.264 -10.756 1.00 88.62 95 GLN A N 1
ATOM 805 C CA . GLN A 1 95 ? -10.484 -3.741 -11.553 1.00 88.62 95 GLN A CA 1
ATOM 806 C C . GLN A 1 95 ? -11.614 -3.107 -10.725 1.00 88.62 95 GLN A C 1
ATOM 808 O O . GLN A 1 95 ? -12.150 -2.066 -11.110 1.00 88.62 95 GLN A O 1
ATOM 813 N N . ILE A 1 96 ? -12.006 -3.722 -9.616 1.00 90.81 96 ILE A N 1
ATOM 814 C CA . ILE A 1 96 ? -13.041 -3.165 -8.740 1.00 90.81 96 ILE A CA 1
ATOM 815 C C . ILE A 1 96 ? -12.493 -1.928 -8.012 1.00 90.81 96 ILE A C 1
ATOM 817 O O . ILE A 1 96 ? -13.190 -0.919 -7.929 1.00 90.81 96 ILE A O 1
ATOM 821 N N . ALA A 1 97 ? -11.237 -1.969 -7.553 1.00 89.25 97 ALA A N 1
ATOM 822 C CA . ALA A 1 97 ? -10.583 -0.861 -6.857 1.00 89.25 97 ALA A CA 1
ATOM 823 C C . ALA A 1 97 ? -10.474 0.402 -7.731 1.00 89.25 97 ALA A C 1
ATOM 825 O O . ALA A 1 97 ? -10.767 1.497 -7.260 1.00 89.25 97 ALA A O 1
ATOM 826 N N . SER A 1 98 ? -10.144 0.252 -9.017 1.00 83.06 98 SER A N 1
ATOM 827 C CA . SER A 1 98 ? -10.042 1.367 -9.971 1.00 83.06 98 SER A CA 1
ATOM 828 C C . SER A 1 98 ? -11.341 1.684 -10.718 1.00 83.06 98 SER A C 1
ATOM 830 O O . SER A 1 98 ? -11.317 2.447 -11.681 1.00 83.06 98 SER A O 1
ATOM 832 N N . ALA A 1 99 ? -12.489 1.103 -10.351 1.00 75.62 99 ALA A N 1
ATOM 833 C CA . ALA A 1 99 ? -13.735 1.303 -11.101 1.00 75.62 99 ALA A CA 1
ATOM 834 C C . ALA A 1 99 ? -14.174 2.781 -11.161 1.00 75.62 99 ALA A C 1
ATOM 836 O O . ALA A 1 99 ? -14.722 3.215 -12.176 1.00 75.62 99 ALA A O 1
ATOM 837 N N . ILE A 1 100 ? -13.898 3.549 -10.101 1.00 63.06 100 ILE A N 1
ATOM 838 C CA . ILE A 1 100 ? -14.177 4.991 -10.029 1.00 63.06 100 ILE A CA 1
ATOM 839 C C . ILE A 1 100 ? -13.195 5.773 -10.917 1.00 63.06 100 ILE A C 1
ATOM 841 O O . ILE A 1 100 ? -13.626 6.621 -11.694 1.00 63.06 100 ILE A O 1
ATOM 845 N N . ASP A 1 101 ? -11.910 5.408 -10.895 1.00 58.06 101 ASP A N 1
ATOM 846 C CA . ASP A 1 101 ? -10.850 6.051 -11.687 1.00 58.06 101 ASP A CA 1
ATOM 847 C C . ASP A 1 101 ? -10.933 5.713 -13.194 1.00 58.06 101 ASP A C 1
ATOM 849 O O . ASP A 1 101 ? -10.384 6.416 -14.042 1.00 58.06 101 ASP A O 1
ATOM 853 N N . ARG A 1 102 ? -11.644 4.644 -13.582 1.00 52.84 102 ARG A N 1
ATOM 854 C CA . ARG A 1 102 ? -11.692 4.175 -14.979 1.00 52.84 102 ARG A CA 1
ATOM 855 C C . ARG A 1 102 ? -12.567 4.972 -15.930 1.00 52.84 102 ARG A C 1
ATOM 857 O O . ARG A 1 102 ? -12.364 4.863 -17.142 1.00 52.84 102 ARG A O 1
ATOM 864 N N . GLN A 1 103 ? -13.515 5.772 -15.439 1.00 47.25 103 GLN A N 1
ATOM 865 C CA . GLN A 1 103 ? -14.207 6.710 -16.335 1.00 47.25 103 GLN A CA 1
ATOM 866 C C . GLN A 1 103 ? -13.217 7.695 -16.982 1.00 47.25 103 GLN A C 1
ATOM 868 O O . GLN A 1 103 ? -13.473 8.178 -18.087 1.00 47.25 103 GLN A O 1
ATOM 873 N N . ASP A 1 104 ? -12.056 7.891 -16.352 1.00 44.41 104 ASP A N 1
ATOM 874 C CA . ASP A 1 104 ? -10.980 8.738 -16.839 1.00 44.41 104 ASP A CA 1
ATOM 875 C C . ASP A 1 104 ? -9.934 7.999 -17.706 1.00 44.41 104 ASP A C 1
ATOM 877 O O . ASP A 1 104 ? -9.354 8.612 -18.602 1.00 44.41 104 ASP A O 1
ATOM 881 N N . GLU A 1 105 ? -9.750 6.679 -17.543 1.00 39.84 105 GLU A N 1
ATOM 882 C CA . GLU A 1 105 ? -8.817 5.860 -18.353 1.00 39.84 105 GLU A CA 1
ATOM 883 C C . GLU A 1 105 ? -9.322 5.544 -19.777 1.00 39.84 105 GLU A C 1
ATOM 885 O O . GLU A 1 105 ? -8.532 5.271 -20.681 1.00 39.84 105 GLU A O 1
ATOM 890 N N . LEU A 1 106 ? -10.638 5.614 -20.023 1.00 35.75 106 LEU A N 1
ATOM 891 C CA . LEU A 1 106 ? -11.252 5.328 -21.335 1.00 35.75 106 LEU A CA 1
ATOM 892 C C . LEU A 1 106 ? -10.872 6.326 -22.450 1.00 35.75 106 LEU A C 1
ATOM 894 O O . LEU A 1 106 ? -11.275 6.142 -23.601 1.00 35.75 106 LEU A O 1
ATOM 898 N N . LYS A 1 107 ? -10.107 7.379 -22.136 1.00 36.22 107 LYS A N 1
ATOM 899 C CA . LYS A 1 107 ? -9.625 8.379 -23.103 1.00 36.22 107 LYS A CA 1
ATOM 900 C C . LYS A 1 107 ? -8.199 8.141 -23.607 1.00 36.22 107 LYS A C 1
ATOM 902 O O . LYS A 1 107 ? -7.729 8.934 -24.423 1.00 36.22 107 LYS A O 1
ATOM 907 N N . ASP A 1 108 ? -7.536 7.059 -23.204 1.00 44.97 108 ASP A N 1
ATOM 908 C CA . ASP A 1 108 ? -6.082 6.988 -23.336 1.00 44.97 108 ASP A CA 1
ATOM 909 C C . ASP A 1 108 ? -5.568 5.979 -24.373 1.00 44.97 108 ASP A C 1
ATOM 911 O O . ASP A 1 108 ? -5.606 4.760 -24.211 1.00 44.97 108 ASP A O 1
ATOM 915 N N . ASN A 1 109 ? -4.962 6.532 -25.427 1.00 37.28 109 ASN A N 1
ATOM 916 C CA . ASN A 1 109 ? -3.937 5.862 -26.216 1.00 37.28 109 ASN A CA 1
ATOM 917 C C . ASN A 1 109 ? -2.581 6.076 -25.523 1.00 37.28 109 ASN A C 1
ATOM 919 O O . ASN A 1 109 ? -2.056 7.190 -25.522 1.00 37.28 109 ASN A O 1
ATOM 923 N N . GLU A 1 110 ? -1.943 5.016 -25.016 1.00 43.03 110 GLU A N 1
ATOM 924 C CA . GLU A 1 110 ? -0.565 5.078 -24.482 1.00 43.03 110 GLU A CA 1
ATOM 925 C C . GLU A 1 110 ? 0.447 5.706 -25.466 1.00 43.03 110 GLU A C 1
ATOM 927 O O . GLU A 1 110 ? 1.471 6.245 -25.045 1.00 43.03 110 GLU A O 1
ATOM 932 N N . ALA A 1 111 ? 0.150 5.689 -26.771 1.00 38.34 111 ALA A N 1
ATOM 933 C CA . ALA A 1 111 ? 0.955 6.312 -27.820 1.00 38.34 111 ALA A CA 1
ATOM 934 C C . ALA A 1 111 ? 0.975 7.857 -27.774 1.00 38.34 111 ALA A C 1
ATOM 936 O O . ALA A 1 111 ? 1.933 8.460 -28.260 1.00 38.34 111 ALA A O 1
ATOM 937 N N . GLU A 1 112 ? -0.039 8.504 -27.186 1.00 38.97 112 GLU A N 1
ATOM 938 C CA . GLU A 1 112 ? -0.133 9.972 -27.082 1.00 38.97 112 GLU A CA 1
ATOM 939 C C . GLU A 1 112 ? 0.367 10.526 -25.740 1.00 38.97 112 GLU A C 1
ATOM 941 O O . GLU A 1 112 ? 0.541 11.741 -25.588 1.00 38.97 112 GLU A O 1
ATOM 946 N N . ASN A 1 113 ? 0.691 9.654 -24.777 1.00 46.47 113 ASN A N 1
ATOM 947 C CA . ASN A 1 113 ? 1.327 10.069 -23.534 1.00 46.47 113 ASN A CA 1
ATOM 948 C C . ASN A 1 113 ? 2.698 10.694 -23.836 1.00 46.47 113 ASN A C 1
ATOM 950 O O . ASN A 1 113 ? 3.685 10.009 -24.118 1.00 46.47 113 ASN A O 1
ATOM 954 N N . LYS A 1 114 ? 2.791 12.028 -23.737 1.00 48.47 114 LYS A N 1
ATOM 955 C CA . LYS A 1 114 ? 4.080 12.734 -23.689 1.00 48.47 114 LYS A CA 1
ATOM 956 C C . LYS A 1 114 ? 4.920 12.059 -22.599 1.00 48.47 114 LYS A C 1
ATOM 958 O O . LYS A 1 114 ? 4.506 12.086 -21.442 1.00 48.47 114 LYS A O 1
ATOM 963 N N . LYS A 1 115 ? 6.052 11.448 -22.987 1.00 51.16 115 LYS A N 1
ATOM 964 C CA . LYS A 1 115 ? 6.983 10.566 -22.232 1.00 51.16 115 LYS A CA 1
ATOM 965 C C . LYS A 1 115 ? 7.430 11.042 -20.821 1.00 51.16 115 LYS A C 1
ATOM 967 O O . LYS A 1 115 ? 8.617 11.101 -20.539 1.00 51.16 115 LYS A O 1
ATOM 972 N N . GLY A 1 116 ? 6.519 11.394 -19.919 1.00 57.16 116 GLY A N 1
ATOM 973 C CA . GLY A 1 116 ? 6.835 11.970 -18.606 1.00 57.16 116 GLY A CA 1
ATOM 974 C C . GLY A 1 116 ? 5.669 12.621 -17.849 1.00 57.16 116 GLY A C 1
ATOM 975 O O . GLY A 1 116 ? 5.883 13.129 -16.746 1.00 57.16 116 GLY A O 1
ATOM 976 N N . SER A 1 117 ? 4.441 12.623 -18.392 1.00 69.31 117 SER A N 1
ATOM 977 C CA . SER A 1 117 ? 3.278 13.191 -17.683 1.00 69.31 117 SER A CA 1
ATOM 978 C C . SER A 1 117 ? 3.029 12.493 -16.340 1.00 69.31 117 SER A C 1
ATOM 980 O O . SER A 1 117 ? 2.891 13.156 -15.315 1.00 69.31 117 SER A O 1
ATOM 982 N N . PHE A 1 118 ? 3.114 11.161 -16.331 1.00 79.12 118 PHE A N 1
ATOM 983 C CA . PHE A 1 118 ? 2.847 10.330 -15.160 1.00 79.12 118 PHE A CA 1
ATOM 984 C C . PHE A 1 118 ? 3.879 10.486 -14.021 1.00 79.12 118 PHE A C 1
ATOM 986 O O . PHE A 1 118 ? 3.551 10.258 -12.859 1.00 79.12 118 PHE A O 1
ATOM 993 N N . ILE A 1 119 ? 5.116 10.896 -14.343 1.00 84.44 119 ILE A N 1
ATOM 994 C CA . ILE A 1 119 ? 6.214 11.125 -13.379 1.00 84.44 119 ILE A CA 1
ATOM 995 C C . ILE A 1 119 ? 6.084 12.505 -12.721 1.00 84.44 119 ILE A C 1
ATOM 997 O O . ILE A 1 119 ? 6.403 12.705 -11.552 1.00 84.44 119 ILE A O 1
ATOM 1001 N N . THR A 1 120 ? 5.607 13.491 -13.471 1.00 86.62 120 THR A N 1
ATOM 1002 C CA . THR A 1 120 ? 5.470 14.871 -12.979 1.00 86.62 120 THR A CA 1
ATOM 1003 C C . THR A 1 120 ? 4.130 15.126 -12.284 1.00 86.62 120 THR A C 1
ATOM 1005 O O . THR A 1 120 ? 3.962 16.174 -11.666 1.00 86.62 120 THR A O 1
ATOM 1008 N N . ALA A 1 121 ? 3.189 14.183 -12.364 1.00 88.12 121 ALA A N 1
ATOM 1009 C CA . ALA A 1 121 ? 1.919 14.228 -11.651 1.00 88.12 121 ALA A CA 1
ATOM 1010 C C . ALA A 1 121 ? 2.108 14.120 -10.126 1.00 88.12 121 ALA A C 1
ATOM 1012 O O . ALA A 1 121 ? 3.059 13.499 -9.633 1.00 88.12 121 ALA A O 1
ATOM 1013 N N . ARG A 1 122 ? 1.195 14.742 -9.380 1.00 91.06 122 ARG A N 1
ATOM 1014 C CA . ARG A 1 122 ? 1.148 14.750 -7.912 1.00 91.06 122 ARG A CA 1
ATOM 1015 C C . ARG A 1 122 ? -0.254 14.365 -7.451 1.00 91.06 122 ARG A C 1
ATOM 1017 O O . ARG A 1 122 ? -1.196 14.437 -8.237 1.00 91.06 122 ARG A O 1
ATOM 1024 N N . LEU A 1 123 ? -0.353 13.910 -6.207 1.00 92.44 123 LEU A N 1
ATOM 1025 C CA . LEU A 1 123 ? -1.618 13.524 -5.596 1.00 92.44 123 LEU A CA 1
ATOM 1026 C C . LEU A 1 123 ? -2.441 14.777 -5.293 1.00 92.44 123 LEU A C 1
ATOM 1028 O O . LEU A 1 123 ? -1.952 15.672 -4.607 1.00 92.44 123 LEU A O 1
ATOM 1032 N N . TYR A 1 124 ?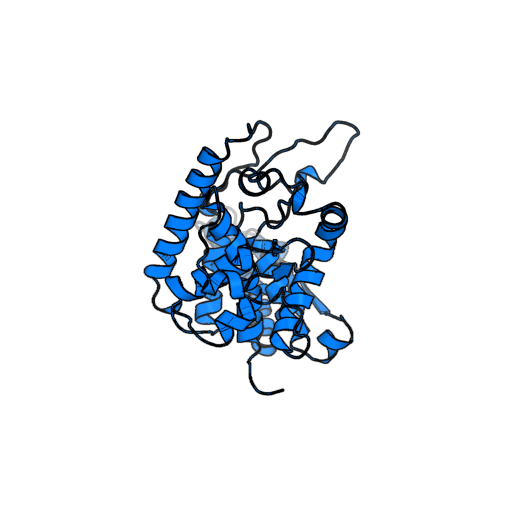 -3.671 14.835 -5.789 1.00 90.81 124 TYR A N 1
ATOM 1033 C CA . TYR A 1 124 ? -4.600 15.915 -5.477 1.00 90.81 124 TYR A CA 1
ATOM 1034 C C . TYR A 1 124 ? -5.250 15.693 -4.116 1.00 90.81 124 TYR A C 1
ATOM 1036 O O . TYR A 1 124 ? -5.435 14.562 -3.669 1.00 90.81 124 TYR A O 1
ATOM 1044 N N . SER A 1 125 ? -5.607 16.783 -3.448 1.00 91.00 125 SER A N 1
ATOM 1045 C CA . SER A 1 125 ? -6.446 16.696 -2.262 1.00 91.00 125 SER A CA 1
ATOM 1046 C C . SER A 1 125 ? -7.833 16.190 -2.643 1.00 91.00 125 SER A C 1
ATOM 1048 O O . SER A 1 125 ? -8.495 16.782 -3.490 1.00 91.00 125 SER A O 1
ATOM 1050 N N . VAL A 1 126 ? -8.322 15.151 -1.964 1.00 88.62 126 VAL A N 1
ATOM 1051 C CA . VAL A 1 126 ? -9.713 14.688 -2.119 1.00 88.62 126 VAL A CA 1
ATOM 1052 C C . VAL A 1 126 ? -10.728 15.780 -1.759 1.00 88.62 126 VAL A C 1
ATOM 1054 O O . VAL A 1 126 ? -11.831 15.816 -2.291 1.00 88.62 126 VAL A O 1
ATOM 1057 N N . LEU A 1 127 ? -10.352 16.735 -0.899 1.00 87.12 127 LEU A N 1
ATOM 1058 C CA . LEU A 1 127 ? -11.218 17.868 -0.562 1.00 87.12 127 LEU A CA 1
ATOM 1059 C C . LEU A 1 127 ? -11.441 18.801 -1.756 1.00 87.12 127 LEU A C 1
ATOM 1061 O O . LEU A 1 127 ? -12.459 19.484 -1.798 1.00 87.12 127 LEU A O 1
ATOM 1065 N N . SER A 1 128 ? -10.536 18.789 -2.738 1.00 81.88 128 SER A N 1
ATOM 1066 C CA . SER A 1 128 ? -10.712 19.509 -3.997 1.00 81.88 128 SER A CA 1
ATOM 1067 C C . SER A 1 128 ? -11.833 18.918 -4.859 1.00 81.88 128 SER A C 1
ATOM 1069 O O . SER A 1 128 ? -12.227 19.538 -5.836 1.00 81.88 128 SER A O 1
ATOM 1071 N N . GLU A 1 129 ? -12.379 17.744 -4.538 1.00 79.62 129 GLU A N 1
ATOM 1072 C CA . GLU A 1 129 ? -13.552 17.196 -5.233 1.00 79.62 129 GLU A CA 1
ATOM 1073 C C . GLU A 1 129 ? -14.882 17.709 -4.659 1.00 79.62 129 GLU A C 1
ATOM 1075 O O . GLU A 1 129 ? -15.937 17.520 -5.267 1.00 79.62 129 GLU A O 1
ATOM 1080 N N . VAL A 1 130 ? -14.855 18.378 -3.500 1.00 80.75 130 VAL A N 1
ATOM 1081 C CA . VAL A 1 130 ? -16.053 18.863 -2.809 1.00 80.75 130 VAL A CA 1
ATOM 1082 C C . VAL A 1 130 ? -16.324 20.322 -3.180 1.00 80.75 130 VAL A C 1
ATOM 1084 O O . VAL A 1 130 ? -15.566 21.220 -2.824 1.00 80.75 130 VAL A O 1
ATOM 1087 N N . TYR A 1 131 ? -17.455 20.572 -3.843 1.00 75.88 131 TYR A N 1
ATOM 1088 C CA . TYR A 1 131 ? -17.872 21.910 -4.267 1.00 75.88 131 TYR A CA 1
ATOM 1089 C C . TYR A 1 131 ? -19.036 22.412 -3.415 1.00 75.88 131 TYR A C 1
ATOM 1091 O O . TYR A 1 131 ? -20.119 21.826 -3.430 1.00 75.88 131 TYR A O 1
ATOM 1099 N N . PHE A 1 132 ? -18.831 23.527 -2.715 1.00 73.00 132 PHE A N 1
ATOM 1100 C CA . PHE A 1 132 ? -19.908 24.213 -1.996 1.00 73.00 132 PHE A CA 1
ATOM 1101 C C . PHE A 1 132 ? -20.502 25.387 -2.794 1.00 73.00 132 PHE A C 1
ATOM 1103 O O . PHE A 1 132 ? -21.690 25.650 -2.652 1.00 73.00 132 PHE A O 1
ATOM 1110 N N . ASP A 1 133 ? -19.725 26.028 -3.682 1.00 69.19 133 ASP A N 1
ATOM 1111 C CA . ASP A 1 133 ? -20.143 27.179 -4.501 1.00 69.19 133 ASP A CA 1
ATOM 1112 C C . ASP A 1 133 ? -19.515 27.168 -5.914 1.00 69.19 133 ASP A C 1
ATOM 1114 O O . ASP A 1 133 ? -18.595 26.407 -6.197 1.00 69.19 133 ASP A O 1
ATOM 1118 N N . LYS A 1 134 ? -20.017 28.020 -6.828 1.00 58.88 134 LYS A N 1
ATOM 1119 C CA . LYS A 1 134 ? -19.639 28.087 -8.264 1.00 58.88 134 LYS A CA 1
ATOM 1120 C C . LYS A 1 134 ? -18.209 28.578 -8.568 1.00 58.88 134 LYS A C 1
ATOM 1122 O O . LYS A 1 134 ? -17.870 28.710 -9.747 1.00 58.88 134 LYS A O 1
ATOM 1127 N N . GLU A 1 135 ? -17.391 28.895 -7.567 1.00 59.66 135 GLU A N 1
ATOM 1128 C CA . GLU A 1 135 ? -16.001 29.300 -7.801 1.00 59.66 135 GLU A CA 1
ATOM 1129 C C . GLU A 1 135 ? -15.066 28.095 -7.937 1.00 59.66 135 GLU A C 1
ATOM 1131 O O . GLU A 1 135 ? -15.299 27.011 -7.409 1.00 59.66 135 GLU A O 1
ATOM 1136 N N . LYS A 1 136 ? -14.043 28.284 -8.769 1.00 58.62 136 LYS A N 1
ATOM 1137 C CA . LYS A 1 136 ? -13.197 27.228 -9.315 1.00 58.62 136 LYS A CA 1
ATOM 1138 C C . LYS A 1 136 ? -12.376 26.550 -8.213 1.00 58.62 136 LYS A C 1
ATOM 1140 O O . LYS A 1 136 ? -11.811 27.230 -7.365 1.00 58.62 136 LYS A O 1
ATOM 1145 N N . ASN A 1 137 ? -12.276 25.228 -8.316 1.00 61.34 137 ASN A N 1
ATOM 1146 C CA . ASN A 1 137 ? -11.495 24.359 -7.444 1.00 61.34 137 ASN A CA 1
ATOM 1147 C C . ASN A 1 137 ? -10.099 24.875 -7.107 1.00 61.34 137 ASN A C 1
ATOM 1149 O O . ASN A 1 137 ? -9.330 25.238 -8.000 1.00 61.34 137 ASN A O 1
ATOM 1153 N N . ASP A 1 138 ? -9.771 24.793 -5.820 1.00 67.00 138 ASP A N 1
ATOM 1154 C CA . ASP A 1 138 ? -8.397 24.793 -5.350 1.00 67.00 138 ASP A CA 1
ATOM 1155 C C . ASP A 1 138 ? -7.732 23.491 -5.820 1.00 67.00 138 ASP A C 1
ATOM 1157 O O . ASP A 1 138 ? -8.072 22.401 -5.358 1.00 67.00 138 ASP A O 1
ATOM 1161 N N . ASP A 1 139 ? -6.801 23.590 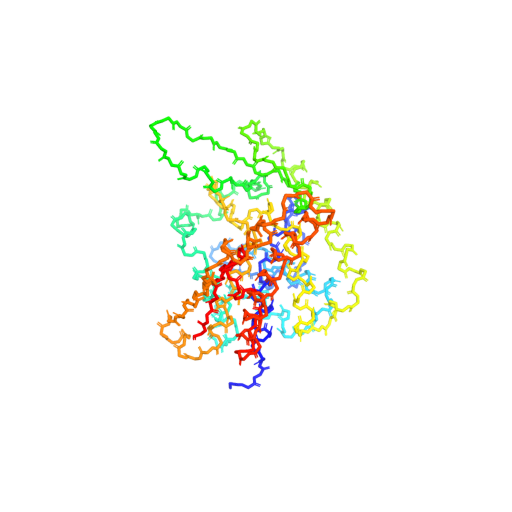-6.768 1.00 79.38 139 ASP A N 1
ATOM 1162 C CA . ASP A 1 139 ? -6.017 22.469 -7.298 1.00 79.38 139 ASP A CA 1
ATOM 1163 C C . ASP A 1 139 ? -4.881 22.089 -6.342 1.00 79.38 139 ASP A C 1
ATOM 1165 O O . ASP A 1 139 ? -3.740 21.876 -6.750 1.00 79.38 139 ASP A O 1
ATOM 1169 N N . SER A 1 140 ? -5.211 22.021 -5.054 1.00 89.06 140 SER A N 1
ATOM 1170 C CA . SER A 1 140 ? -4.274 21.714 -3.991 1.00 89.06 140 SER A CA 1
ATOM 1171 C C . SER A 1 140 ? -3.753 20.283 -4.117 1.00 89.06 140 SER A C 1
ATOM 1173 O O . SER A 1 140 ? -4.511 19.326 -4.308 1.00 89.06 140 SER A O 1
ATOM 1175 N N . ILE A 1 141 ? -2.434 20.139 -4.022 1.00 92.06 141 ILE A N 1
ATOM 1176 C CA . ILE A 1 141 ? -1.744 18.855 -4.175 1.00 92.06 141 ILE A CA 1
ATOM 1177 C C . ILE A 1 141 ? -0.873 18.553 -2.966 1.00 92.06 141 ILE A C 1
ATOM 1179 O O . ILE A 1 141 ? -0.340 19.448 -2.316 1.00 92.06 141 ILE A O 1
ATOM 1183 N N . PHE A 1 142 ? -0.653 17.275 -2.697 1.00 93.81 142 PHE A N 1
ATOM 1184 C CA . PHE A 1 142 ? 0.344 16.836 -1.733 1.00 93.81 142 PHE A CA 1
ATOM 1185 C C . PHE A 1 142 ? 1.728 16.743 -2.383 1.00 93.81 142 PHE A C 1
ATOM 1187 O O . PHE A 1 142 ? 1.905 16.151 -3.453 1.00 93.81 142 PHE A O 1
ATOM 1194 N N . LEU A 1 143 ? 2.725 17.335 -1.720 1.00 94.31 143 LEU A N 1
ATOM 1195 C CA . LEU A 1 143 ? 4.129 17.152 -2.079 1.00 94.31 143 LEU A CA 1
ATOM 1196 C C . LEU A 1 143 ? 4.548 15.702 -1.814 1.00 94.31 143 LEU A C 1
ATOM 1198 O O . LEU A 1 143 ? 4.042 15.068 -0.890 1.00 94.31 143 LEU A O 1
ATOM 1202 N N . LEU A 1 144 ? 5.492 15.190 -2.608 1.00 94.81 144 LEU A N 1
ATOM 1203 C CA . LEU A 1 144 ? 6.062 13.865 -2.374 1.00 94.81 144 LEU A CA 1
ATOM 1204 C C . LEU A 1 144 ? 6.854 13.877 -1.066 1.00 94.81 144 LEU A C 1
ATOM 1206 O O . LEU A 1 144 ? 7.864 14.570 -0.950 1.00 94.81 144 LEU A O 1
ATOM 1210 N N . SER A 1 145 ? 6.386 13.109 -0.094 1.00 96.12 145 SER A N 1
ATOM 1211 C CA . SER A 1 145 ? 7.029 12.939 1.205 1.00 96.12 145 SER A CA 1
ATOM 1212 C C . SER A 1 145 ? 6.533 11.673 1.898 1.00 96.12 145 SER A C 1
ATOM 1214 O O . SER A 1 145 ? 5.527 11.075 1.495 1.00 96.12 145 SER A O 1
ATOM 1216 N N . THR A 1 146 ? 7.239 11.259 2.952 1.00 97.50 146 THR A N 1
ATOM 1217 C CA . THR A 1 146 ? 6.734 10.205 3.834 1.00 97.50 146 THR A CA 1
ATOM 1218 C C . THR A 1 146 ? 5.525 10.695 4.623 1.00 97.50 146 THR A C 1
ATOM 1220 O O . THR A 1 146 ? 5.333 11.895 4.836 1.00 97.50 146 THR A O 1
ATOM 1223 N N . ARG A 1 147 ? 4.730 9.755 5.133 1.00 95.56 147 ARG A N 1
ATOM 1224 C CA . ARG A 1 147 ? 3.565 10.030 5.977 1.00 95.56 147 ARG A CA 1
ATOM 1225 C C . ARG A 1 147 ? 3.895 10.921 7.177 1.00 95.56 147 ARG A C 1
ATOM 1227 O O . ARG A 1 147 ? 3.091 11.772 7.538 1.00 95.56 147 ARG A O 1
ATOM 1234 N N . GLU A 1 148 ? 5.060 10.752 7.800 1.00 94.94 148 GLU A N 1
ATOM 1235 C CA . GLU A 1 148 ? 5.475 11.562 8.955 1.00 94.94 148 GLU A CA 1
ATOM 1236 C C . GLU A 1 148 ? 5.851 13.000 8.580 1.00 94.94 148 GLU A C 1
ATOM 1238 O O . GLU A 1 148 ? 5.795 13.890 9.425 1.00 94.94 148 GLU A O 1
ATOM 1243 N N . GLN A 1 149 ? 6.242 13.224 7.325 1.00 94.94 149 GLN A N 1
ATOM 1244 C CA . GLN A 1 149 ? 6.637 14.523 6.777 1.00 94.94 149 GLN A CA 1
ATOM 1245 C C . GLN A 1 149 ? 5.521 15.160 5.933 1.00 94.94 149 GLN A C 1
ATOM 1247 O O . GLN A 1 149 ? 5.740 16.169 5.259 1.00 94.94 149 GLN A O 1
ATOM 1252 N N . MET A 1 150 ? 4.336 14.550 5.908 1.00 92.50 150 MET A N 1
ATOM 1253 C CA . MET A 1 150 ? 3.199 15.021 5.131 1.00 92.50 150 MET A CA 1
ATOM 1254 C C . MET A 1 150 ? 2.681 16.342 5.707 1.00 92.50 150 MET A C 1
ATOM 1256 O O . MET A 1 150 ? 2.328 16.432 6.882 1.00 92.50 150 MET A O 1
ATOM 1260 N N . ASN A 1 151 ? 2.632 17.365 4.856 1.00 88.62 151 ASN A N 1
ATOM 1261 C CA . ASN A 1 151 ? 2.090 18.682 5.184 1.00 88.62 151 ASN A CA 1
ATOM 1262 C C . ASN A 1 151 ? 0.705 18.869 4.551 1.00 88.62 151 ASN A C 1
ATOM 1264 O O . ASN A 1 151 ? 0.213 18.008 3.818 1.00 88.62 151 ASN A O 1
ATOM 1268 N N . THR A 1 152 ? 0.073 20.009 4.828 1.00 90.25 152 THR A N 1
ATOM 1269 C CA . THR A 1 152 ? -1.167 20.412 4.155 1.00 90.25 152 THR A CA 1
ATOM 1270 C C . THR A 1 152 ? -0.970 20.487 2.635 1.00 90.25 152 THR A C 1
ATOM 1272 O O . THR A 1 152 ? 0.119 20.880 2.204 1.00 90.25 152 THR A O 1
ATOM 1275 N N . PRO A 1 153 ? -2.001 20.164 1.829 1.00 91.94 153 PRO A N 1
ATOM 1276 C CA . PRO A 1 153 ? -1.965 20.363 0.384 1.00 91.94 153 PRO A CA 1
ATOM 1277 C C . PRO A 1 153 ? -1.527 21.781 -0.000 1.00 91.94 153 PRO A C 1
ATOM 1279 O O . PRO A 1 153 ? -1.946 22.753 0.629 1.00 91.94 153 PRO A O 1
ATOM 1282 N N . ASP A 1 154 ? -0.703 21.897 -1.038 1.00 91.19 154 ASP A N 1
ATOM 1283 C CA . ASP A 1 154 ? -0.222 23.165 -1.578 1.00 91.19 154 ASP A CA 1
ATOM 1284 C C . ASP A 1 154 ? -1.038 23.565 -2.814 1.00 91.19 154 ASP A C 1
ATOM 1286 O O . ASP A 1 154 ? -0.933 22.949 -3.876 1.00 91.19 154 ASP A O 1
ATOM 1290 N N . ALA A 1 155 ? -1.843 24.615 -2.659 1.00 88.88 155 ALA A N 1
ATOM 1291 C CA . ALA A 1 155 ? -2.630 25.253 -3.715 1.00 88.88 155 ALA A CA 1
ATOM 1292 C C . ALA A 1 155 ? -1.772 25.949 -4.788 1.00 88.88 155 ALA A C 1
ATOM 1294 O O . ALA A 1 155 ? -2.201 26.139 -5.924 1.00 88.88 155 ALA A O 1
ATOM 1295 N N . ASN A 1 156 ? -0.549 26.357 -4.431 1.00 88.81 156 ASN A N 1
ATOM 1296 C CA . ASN A 1 156 ? 0.336 27.160 -5.275 1.00 88.81 156 ASN A CA 1
ATOM 1297 C C . ASN A 1 156 ? 1.471 26.330 -5.887 1.00 88.81 156 ASN A C 1
ATOM 1299 O O . ASN A 1 156 ? 2.474 26.888 -6.346 1.00 88.81 156 ASN A O 1
ATOM 1303 N N . PHE A 1 157 ? 1.336 25.003 -5.894 1.00 88.56 157 PHE A N 1
ATOM 1304 C CA . PHE A 1 157 ? 2.373 24.121 -6.398 1.00 88.56 157 PHE A CA 1
ATOM 1305 C C . PHE A 1 157 ? 2.695 24.401 -7.870 1.00 88.56 157 PHE A C 1
ATOM 1307 O O . PHE A 1 157 ? 1.847 24.313 -8.761 1.00 88.56 157 PHE A O 1
ATOM 1314 N N . VAL A 1 158 ? 3.972 24.663 -8.144 1.00 87.31 158 VAL A N 1
ATOM 1315 C CA . VAL A 1 158 ? 4.486 24.790 -9.508 1.00 87.31 158 VAL A CA 1
ATOM 1316 C C . VAL A 1 158 ? 4.993 23.431 -9.973 1.00 87.31 158 VAL A C 1
ATOM 1318 O O . VAL A 1 158 ? 5.890 22.847 -9.363 1.00 87.31 158 VAL A O 1
ATOM 1321 N N . ARG A 1 159 ? 4.439 22.934 -11.087 1.00 86.25 159 ARG A N 1
ATOM 1322 C CA . ARG A 1 159 ? 4.835 21.648 -11.675 1.00 86.25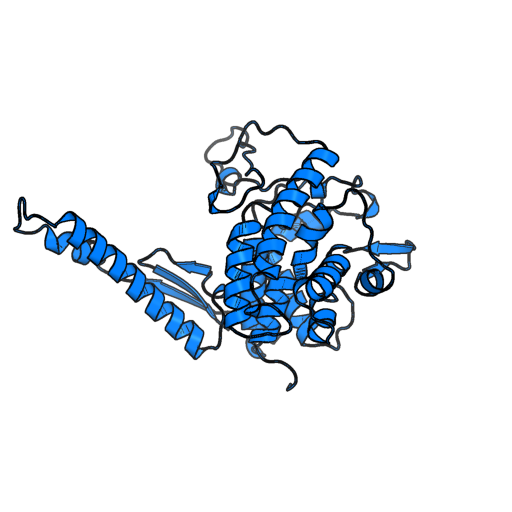 159 ARG A CA 1
ATOM 1323 C C . ARG A 1 159 ? 6.343 21.615 -11.923 1.00 86.25 159 ARG A C 1
ATOM 1325 O O . ARG A 1 159 ? 6.875 22.407 -12.699 1.00 86.25 159 ARG A O 1
ATOM 1332 N N . LYS A 1 160 ? 7.005 20.649 -11.290 1.00 89.69 160 LYS A N 1
ATOM 1333 C CA . LYS A 1 160 ? 8.442 20.405 -11.433 1.00 89.69 160 LYS A CA 1
ATOM 1334 C C . LYS A 1 160 ? 8.778 19.809 -12.796 1.00 89.69 160 LYS A C 1
ATOM 1336 O O . LYS A 1 160 ? 7.944 19.153 -13.429 1.00 89.69 160 LYS A O 1
ATOM 1341 N N . SER A 1 161 ? 10.016 20.010 -13.243 1.00 91.44 161 SER A N 1
ATOM 1342 C CA . SER A 1 161 ? 10.512 19.359 -14.455 1.00 91.44 161 SER A CA 1
ATOM 1343 C C . SER A 1 161 ? 10.538 17.833 -14.297 1.00 91.44 161 SER A C 1
ATOM 1345 O O . SER A 1 161 ? 10.463 17.289 -13.189 1.00 91.44 161 SER A O 1
ATOM 1347 N N . LEU A 1 162 ? 10.654 17.124 -15.425 1.00 89.69 162 LEU A N 1
ATOM 1348 C CA . LEU A 1 162 ? 10.779 15.665 -15.430 1.00 89.69 162 LEU A CA 1
ATOM 1349 C C . LEU A 1 162 ? 11.957 15.206 -14.562 1.00 89.69 162 LEU A C 1
ATOM 1351 O O . LEU A 1 162 ? 11.786 14.329 -13.724 1.00 89.69 162 LEU A O 1
ATOM 1355 N N . LYS A 1 163 ? 13.121 15.840 -14.730 1.00 93.31 163 LYS A N 1
ATOM 1356 C CA . LYS A 1 163 ? 14.342 15.497 -13.999 1.00 93.31 163 LYS A CA 1
ATOM 1357 C C . LYS A 1 163 ? 14.192 15.721 -12.495 1.00 93.31 163 LYS A C 1
ATOM 1359 O O . LYS A 1 163 ? 14.472 14.817 -11.722 1.00 93.31 163 LYS A O 1
ATOM 1364 N N . GLU A 1 164 ? 13.681 16.884 -12.091 1.00 94.69 164 GLU A N 1
ATOM 1365 C CA . GLU A 1 164 ? 13.435 17.180 -10.672 1.00 94.69 164 GLU A CA 1
ATOM 1366 C C . GLU A 1 164 ? 12.455 16.182 -10.049 1.00 94.69 164 GLU A C 1
ATOM 1368 O O . GLU A 1 164 ? 12.691 15.701 -8.947 1.00 94.69 164 GLU A O 1
ATOM 1373 N N . SER A 1 165 ? 11.387 15.822 -10.769 1.00 93.62 165 SER A N 1
ATOM 1374 C CA . SER A 1 165 ? 10.421 14.831 -10.283 1.00 93.62 165 SER A CA 1
ATOM 1375 C C . SER A 1 165 ? 11.046 13.444 -10.135 1.00 93.62 165 SER A C 1
ATOM 1377 O O . SER A 1 165 ? 10.801 12.771 -9.139 1.00 93.62 165 SER A O 1
ATOM 1379 N N . VAL A 1 166 ? 11.865 13.018 -11.101 1.00 94.88 166 VAL A N 1
ATOM 1380 C CA . VAL A 1 166 ? 12.608 11.753 -11.017 1.00 94.88 166 VAL A CA 1
ATOM 1381 C C . VAL A 1 166 ? 13.538 11.746 -9.806 1.00 94.88 166 VAL A C 1
ATOM 1383 O O . VAL A 1 166 ? 13.603 10.745 -9.096 1.00 94.88 166 VAL A O 1
ATOM 1386 N N . ASP A 1 167 ? 14.246 12.846 -9.555 1.00 97.00 167 ASP A N 1
ATOM 1387 C CA . ASP A 1 167 ? 15.170 12.946 -8.426 1.00 97.00 167 ASP A CA 1
ATOM 1388 C C . ASP A 1 167 ? 14.427 12.905 -7.076 1.00 97.00 167 ASP A C 1
ATOM 1390 O O . ASP A 1 167 ? 14.878 12.212 -6.165 1.00 97.00 167 ASP A O 1
ATOM 1394 N N . GLU A 1 168 ? 13.242 13.521 -6.961 1.00 96.88 168 GLU A N 1
ATOM 1395 C CA . GLU A 1 168 ? 12.371 13.364 -5.782 1.00 96.88 168 GLU A CA 1
ATOM 1396 C C . GLU A 1 168 ? 11.946 11.907 -5.560 1.00 96.88 168 GLU A C 1
ATOM 1398 O O . GLU A 1 168 ? 12.074 11.382 -4.452 1.00 96.88 168 GLU A O 1
ATOM 1403 N N . TYR A 1 169 ? 11.482 11.229 -6.616 1.00 97.56 169 TYR A N 1
ATOM 1404 C CA . TYR A 1 169 ? 11.098 9.819 -6.529 1.00 97.56 169 TYR A CA 1
ATOM 1405 C C . TYR A 1 169 ? 12.280 8.923 -6.156 1.00 97.56 169 TYR A C 1
ATOM 1407 O O . TYR A 1 169 ? 12.101 7.992 -5.379 1.00 97.56 169 TYR A O 1
ATOM 1415 N N . LYS A 1 170 ? 13.489 9.193 -6.665 1.00 98.00 170 LYS A N 1
ATOM 1416 C CA . LYS A 1 170 ? 14.701 8.439 -6.302 1.00 98.00 170 LYS A CA 1
ATOM 1417 C C . LYS A 1 170 ? 15.048 8.570 -4.826 1.00 98.00 170 LYS A C 1
ATOM 1419 O O . LYS A 1 170 ? 15.450 7.574 -4.235 1.00 98.00 170 LYS A O 1
ATOM 1424 N N . ILE A 1 171 ? 14.917 9.766 -4.249 1.00 98.06 171 ILE A N 1
ATOM 1425 C CA . ILE A 1 171 ? 15.172 9.987 -2.819 1.00 98.06 171 ILE A CA 1
ATOM 1426 C C . ILE A 1 171 ? 14.182 9.155 -1.999 1.00 98.06 171 ILE A C 1
ATOM 1428 O O . ILE A 1 171 ? 14.603 8.300 -1.224 1.00 98.06 171 ILE A O 1
ATOM 1432 N N . LEU A 1 172 ? 12.881 9.325 -2.253 1.00 98.12 172 LEU A N 1
ATOM 1433 C CA . LEU A 1 172 ? 11.828 8.624 -1.516 1.00 98.12 172 LEU A CA 1
ATOM 1434 C C . LEU A 1 172 ? 11.919 7.097 -1.684 1.00 98.12 172 LEU A C 1
ATOM 1436 O O . LEU A 1 172 ? 11.778 6.347 -0.721 1.00 98.12 172 LEU A O 1
ATOM 1440 N N . PHE A 1 173 ? 12.188 6.621 -2.904 1.00 98.50 173 PHE A N 1
ATOM 1441 C CA . PHE A 1 173 ? 12.360 5.196 -3.192 1.00 98.50 173 PHE A CA 1
ATOM 1442 C C . PHE A 1 173 ? 13.631 4.636 -2.549 1.00 98.50 173 PHE A C 1
ATOM 1444 O O . PHE A 1 173 ? 13.615 3.514 -2.056 1.00 98.50 173 PHE A O 1
ATOM 1451 N N . GLY A 1 174 ? 14.718 5.413 -2.529 1.00 98.38 174 GLY A N 1
ATOM 1452 C CA . GLY A 1 174 ? 15.975 5.054 -1.877 1.00 98.38 174 GLY A CA 1
ATOM 1453 C C . GLY A 1 174 ? 15.805 4.814 -0.378 1.00 98.38 174 GLY A C 1
ATOM 1454 O O . GLY A 1 174 ? 16.261 3.795 0.131 1.00 98.38 174 GLY A O 1
ATOM 1455 N N . GLU A 1 175 ? 15.093 5.708 0.309 1.00 98.19 175 GLU A N 1
ATOM 1456 C CA . GLU A 1 175 ? 14.749 5.545 1.727 1.00 98.19 175 GLU A CA 1
ATOM 1457 C C . GLU A 1 175 ? 13.860 4.314 1.964 1.00 98.19 175 GLU A C 1
ATOM 1459 O O . GLU A 1 175 ? 14.109 3.532 2.880 1.00 98.19 175 GLU A O 1
ATOM 1464 N N . PHE A 1 176 ? 12.859 4.100 1.103 1.00 98.38 176 PHE A N 1
ATOM 1465 C CA . PHE A 1 176 ? 11.974 2.936 1.168 1.00 98.38 176 PHE A CA 1
ATOM 1466 C C . PHE A 1 176 ? 12.737 1.609 1.045 1.00 98.38 176 PHE A C 1
ATOM 1468 O O . PHE A 1 176 ? 12.533 0.700 1.853 1.00 98.38 176 PHE A O 1
ATOM 1475 N N . VAL A 1 177 ? 13.632 1.483 0.059 1.00 97.94 177 VAL A N 1
ATOM 1476 C CA . VAL A 1 177 ? 14.391 0.237 -0.132 1.00 97.94 177 VAL A CA 1
ATOM 1477 C C . VAL A 1 177 ? 15.463 0.032 0.933 1.00 97.94 177 VAL A C 1
ATOM 1479 O O . VAL A 1 177 ? 15.704 -1.111 1.304 1.00 97.94 177 VAL A O 1
ATOM 1482 N N . ASP A 1 178 ? 16.050 1.099 1.480 1.00 97.69 178 ASP A N 1
ATOM 1483 C CA . ASP A 1 178 ? 16.994 1.009 2.600 1.00 97.69 178 ASP A CA 1
ATOM 1484 C C . ASP A 1 178 ? 16.327 0.406 3.854 1.00 97.69 178 ASP A C 1
ATOM 1486 O O . ASP A 1 178 ? 16.904 -0.466 4.510 1.00 97.69 178 ASP A O 1
ATOM 1490 N N . GLU A 1 179 ? 15.075 0.773 4.158 1.00 97.25 179 GLU A N 1
ATOM 1491 C CA . GLU A 1 179 ? 14.314 0.134 5.243 1.00 97.25 179 GLU A CA 1
ATOM 1492 C C . GLU A 1 179 ? 13.966 -1.334 4.949 1.00 97.25 179 GLU A C 1
ATOM 1494 O O . GLU A 1 179 ? 14.024 -2.173 5.856 1.00 97.25 179 GLU A O 1
ATOM 1499 N N . ILE A 1 180 ? 13.657 -1.676 3.693 1.00 96.62 180 ILE A N 1
ATOM 1500 C CA . ILE A 1 180 ? 13.413 -3.068 3.283 1.00 96.62 180 ILE A CA 1
ATOM 1501 C C . ILE A 1 180 ? 14.679 -3.910 3.438 1.00 96.62 180 ILE A C 1
ATOM 1503 O O . ILE A 1 180 ? 14.633 -5.000 4.008 1.00 96.62 180 ILE A O 1
ATOM 1507 N N . GLU A 1 181 ? 15.818 -3.417 2.954 1.00 95.25 181 GLU A N 1
ATOM 1508 C CA . GLU A 1 181 ? 17.087 -4.145 2.981 1.00 95.25 181 GLU A CA 1
ATOM 1509 C C . GLU A 1 181 ? 17.566 -4.412 4.414 1.00 95.25 181 GLU A C 1
ATOM 1511 O O . GLU A 1 181 ? 18.129 -5.478 4.685 1.00 95.25 181 GLU A O 1
ATOM 1516 N N . LYS A 1 182 ? 17.272 -3.496 5.346 1.00 95.12 182 LYS A N 1
ATOM 1517 C CA . LYS A 1 182 ? 17.533 -3.656 6.786 1.00 95.12 182 LYS A CA 1
ATOM 1518 C C . LYS A 1 182 ? 16.590 -4.647 7.474 1.00 95.12 182 LYS A C 1
ATOM 1520 O O . LYS A 1 182 ? 16.907 -5.123 8.567 1.00 95.12 182 LYS A O 1
ATOM 1525 N N . ASN A 1 183 ? 15.453 -4.988 6.867 1.00 92.75 183 ASN A N 1
ATOM 1526 C CA . ASN A 1 183 ? 14.449 -5.867 7.457 1.00 92.75 183 ASN A CA 1
ATOM 1527 C C . ASN A 1 183 ? 14.485 -7.283 6.856 1.00 92.75 183 ASN A C 1
ATOM 1529 O O . ASN A 1 183 ? 13.827 -7.596 5.864 1.00 92.75 183 ASN A O 1
ATOM 1533 N N . ILE A 1 184 ? 15.199 -8.190 7.530 1.00 88.75 184 ILE A N 1
ATOM 1534 C CA . ILE A 1 184 ? 15.339 -9.591 7.099 1.00 88.75 184 ILE A CA 1
ATOM 1535 C C . ILE A 1 184 ? 14.006 -10.350 6.994 1.00 88.75 184 ILE A C 1
ATOM 1537 O O . ILE A 1 184 ? 13.921 -11.329 6.253 1.00 88.75 184 ILE A O 1
ATOM 1541 N N . TYR A 1 185 ? 12.958 -9.918 7.705 1.00 90.06 185 TYR A N 1
ATOM 1542 C CA . TYR A 1 185 ? 11.668 -10.603 7.676 1.00 90.06 185 TYR A CA 1
ATOM 1543 C C . TYR A 1 185 ? 10.962 -10.468 6.326 1.00 90.06 185 TYR A C 1
ATOM 1545 O O . TYR A 1 185 ? 10.176 -11.346 5.995 1.00 90.06 185 TYR A O 1
ATOM 1553 N N . LEU A 1 186 ? 11.259 -9.435 5.532 1.00 92.56 186 LEU A N 1
ATOM 1554 C CA . LEU A 1 186 ? 10.597 -9.179 4.246 1.00 92.56 186 LEU A CA 1
ATOM 1555 C C . LEU A 1 186 ? 11.095 -10.064 3.093 1.00 92.56 186 LEU A C 1
ATOM 1557 O O . LEU A 1 186 ? 10.460 -10.122 2.042 1.00 92.56 186 LEU A O 1
ATOM 1561 N N . LYS A 1 187 ? 12.220 -10.763 3.271 1.00 93.19 187 LYS A N 1
ATOM 1562 C CA . LYS A 1 187 ? 12.889 -11.505 2.198 1.00 93.19 187 LYS A CA 1
ATOM 1563 C C . LYS A 1 187 ? 12.388 -12.947 2.093 1.00 93.19 187 LYS A C 1
ATOM 1565 O O . LYS A 1 187 ? 12.287 -13.648 3.101 1.00 93.19 187 LYS A O 1
ATOM 1570 N N . LYS A 1 188 ? 12.152 -13.422 0.861 1.00 91.12 188 LYS A N 1
ATOM 1571 C CA . LYS A 1 188 ? 11.860 -14.830 0.497 1.00 91.12 188 LYS A CA 1
ATOM 1572 C C . LYS A 1 188 ? 10.663 -15.470 1.216 1.00 91.12 188 LYS A C 1
ATOM 1574 O O . LYS A 1 188 ? 10.619 -16.691 1.360 1.00 91.12 188 LYS A O 1
ATOM 1579 N N . ARG A 1 189 ? 9.715 -14.681 1.729 1.00 89.56 189 ARG A N 1
ATOM 1580 C CA . ARG A 1 189 ? 8.613 -15.179 2.567 1.00 89.56 189 ARG A CA 1
ATOM 1581 C C . ARG A 1 189 ? 7.314 -14.438 2.282 1.00 89.56 189 ARG A C 1
ATOM 1583 O O . ARG A 1 189 ? 7.327 -13.228 2.083 1.00 89.56 189 ARG A O 1
ATOM 1590 N N . VAL A 1 190 ? 6.211 -15.177 2.353 1.00 93.38 190 VAL A N 1
ATOM 1591 C CA . VAL A 1 190 ? 4.848 -14.643 2.316 1.00 93.38 190 VAL A CA 1
ATOM 1592 C C . VAL A 1 190 ? 4.098 -15.177 3.533 1.00 93.38 190 VAL A C 1
ATOM 1594 O O . VAL A 1 190 ? 3.928 -16.383 3.697 1.00 93.38 190 VAL A O 1
ATOM 1597 N N . ASN A 1 191 ? 3.765 -14.290 4.470 1.00 94.81 191 ASN A N 1
ATOM 1598 C CA . ASN A 1 191 ? 2.955 -14.577 5.654 1.00 94.81 191 ASN A CA 1
ATOM 1599 C C . ASN A 1 191 ? 2.431 -13.264 6.266 1.00 94.81 191 ASN A C 1
ATOM 1601 O O . ASN A 1 191 ? 2.792 -12.173 5.834 1.00 94.81 191 ASN A O 1
ATOM 1605 N N . PHE A 1 192 ? 1.616 -13.354 7.318 1.00 94.88 192 PHE A N 1
ATOM 1606 C CA . PHE A 1 192 ? 1.058 -12.173 7.988 1.00 94.88 192 PHE A CA 1
ATOM 1607 C C . PHE A 1 192 ? 2.112 -11.207 8.546 1.00 94.88 192 PHE A C 1
ATOM 1609 O O . PHE A 1 192 ? 1.893 -10.000 8.543 1.00 94.88 192 PHE A O 1
ATOM 1616 N N . ILE A 1 193 ? 3.268 -11.700 9.007 1.00 94.44 193 ILE A N 1
ATOM 1617 C CA . ILE A 1 193 ? 4.336 -10.834 9.528 1.00 94.44 193 ILE A CA 1
ATOM 1618 C C . ILE A 1 193 ? 4.935 -10.016 8.383 1.00 94.44 193 ILE A C 1
ATOM 1620 O O . ILE A 1 193 ? 5.045 -8.796 8.500 1.00 94.44 193 ILE A O 1
ATOM 1624 N N . THR A 1 194 ? 5.284 -10.664 7.266 1.00 95.81 194 THR A N 1
ATOM 1625 C CA . THR A 1 194 ? 5.840 -9.969 6.093 1.00 95.81 194 THR A CA 1
ATOM 1626 C C . THR A 1 194 ? 4.835 -8.992 5.504 1.00 95.81 194 THR A C 1
ATOM 1628 O O . THR A 1 194 ? 5.195 -7.854 5.211 1.00 95.81 194 THR A O 1
ATOM 1631 N N . TYR A 1 195 ? 3.568 -9.404 5.425 1.00 97.56 195 TYR A N 1
ATOM 1632 C CA . TYR A 1 195 ? 2.461 -8.560 4.999 1.00 97.56 195 TYR A CA 1
ATOM 1633 C C . TYR A 1 195 ? 2.356 -7.299 5.859 1.00 97.56 195 TYR A C 1
ATOM 1635 O O . TYR A 1 195 ? 2.354 -6.195 5.329 1.00 97.56 195 TYR A O 1
ATOM 1643 N N . ASN A 1 196 ? 2.332 -7.444 7.187 1.00 96.69 196 ASN A N 1
ATOM 1644 C CA . ASN A 1 196 ? 2.191 -6.315 8.106 1.00 96.69 196 ASN A CA 1
ATOM 1645 C C . ASN A 1 196 ? 3.379 -5.352 8.027 1.00 96.69 196 ASN A C 1
ATOM 1647 O O . ASN A 1 196 ? 3.179 -4.137 8.055 1.00 96.69 196 ASN A O 1
ATOM 1651 N N . TYR A 1 197 ? 4.610 -5.859 7.911 1.00 97.06 197 TYR A N 1
ATOM 1652 C CA . TYR A 1 197 ? 5.775 -4.995 7.711 1.00 97.06 197 TYR A CA 1
ATOM 1653 C C . TYR A 1 197 ? 5.676 -4.221 6.400 1.00 97.06 197 TYR A C 1
ATOM 1655 O O . TYR A 1 197 ? 5.828 -3.001 6.404 1.00 97.06 197 TYR A O 1
ATOM 1663 N N . MET A 1 198 ? 5.376 -4.911 5.298 1.00 98.06 198 MET A N 1
ATOM 1664 C CA . MET A 1 198 ? 5.264 -4.275 3.992 1.00 98.06 198 MET A CA 1
ATOM 1665 C C . MET A 1 198 ? 4.124 -3.258 3.970 1.00 98.06 198 MET A C 1
ATOM 1667 O O . MET A 1 198 ? 4.353 -2.118 3.597 1.00 98.06 198 MET A O 1
ATOM 1671 N N . TYR A 1 199 ? 2.933 -3.611 4.458 1.00 98.31 199 TYR A N 1
ATOM 1672 C CA . TYR A 1 199 ? 1.786 -2.708 4.564 1.00 98.31 199 TYR A CA 1
ATOM 1673 C C . TYR A 1 199 ? 2.148 -1.390 5.260 1.00 98.31 199 TYR A C 1
ATOM 1675 O O . TYR A 1 199 ? 1.802 -0.316 4.773 1.00 98.31 199 TYR A O 1
ATOM 1683 N N . ASN A 1 200 ? 2.881 -1.453 6.378 1.00 97.69 200 ASN A N 1
ATOM 1684 C CA . ASN A 1 200 ? 3.300 -0.251 7.099 1.00 97.69 200 ASN A CA 1
ATOM 1685 C C . ASN A 1 200 ? 4.343 0.568 6.327 1.00 97.69 200 ASN A C 1
ATOM 1687 O O . ASN A 1 200 ? 4.266 1.794 6.344 1.00 97.69 200 ASN A O 1
ATOM 1691 N N . LEU A 1 201 ? 5.275 -0.077 5.619 1.00 98.06 201 LEU A N 1
ATOM 1692 C CA . LEU A 1 201 ? 6.216 0.628 4.745 1.00 98.06 201 LEU A CA 1
ATOM 1693 C C . LEU A 1 201 ? 5.492 1.292 3.566 1.00 98.06 201 LEU A C 1
ATOM 1695 O O . LEU A 1 201 ? 5.742 2.456 3.272 1.00 98.06 201 LEU A O 1
ATOM 1699 N N . LEU A 1 202 ? 4.536 0.609 2.936 1.00 98.50 202 LEU A N 1
ATOM 1700 C CA . LEU A 1 202 ? 3.729 1.203 1.871 1.00 98.50 202 LEU A CA 1
ATOM 1701 C C . LEU A 1 202 ? 2.914 2.395 2.399 1.00 98.50 202 LEU A C 1
ATOM 1703 O O . LEU A 1 202 ? 2.943 3.462 1.796 1.00 98.50 202 LEU A O 1
ATOM 1707 N N . ASN A 1 203 ? 2.282 2.276 3.571 1.00 97.94 203 ASN A N 1
ATOM 1708 C CA . ASN A 1 203 ? 1.582 3.391 4.226 1.00 97.94 203 ASN A CA 1
ATOM 1709 C C . ASN A 1 203 ? 2.521 4.564 4.551 1.00 97.94 203 ASN A C 1
ATOM 1711 O O . ASN A 1 203 ? 2.114 5.721 4.548 1.00 97.94 203 ASN A O 1
ATOM 1715 N N . LYS A 1 204 ? 3.787 4.283 4.857 1.00 98.25 204 LYS A N 1
ATOM 1716 C CA . LYS A 1 204 ? 4.774 5.321 5.140 1.00 98.25 204 LYS A CA 1
ATOM 1717 C C . LYS A 1 204 ? 5.208 6.066 3.878 1.00 98.25 204 LYS A C 1
ATOM 1719 O O . LYS A 1 204 ? 5.315 7.287 3.918 1.00 98.25 204 LYS A O 1
ATOM 1724 N N . TYR A 1 205 ? 5.448 5.360 2.775 1.00 98.50 205 TYR A N 1
ATOM 1725 C CA . TYR A 1 205 ? 6.123 5.923 1.599 1.00 98.50 205 TYR A CA 1
ATOM 1726 C C . TYR A 1 205 ? 5.205 6.243 0.411 1.00 98.50 205 TYR A C 1
ATOM 1728 O O . TYR A 1 205 ? 5.582 7.045 -0.437 1.00 98.50 205 TYR A O 1
ATOM 1736 N N . LEU A 1 206 ? 4.018 5.637 0.311 1.00 98.00 206 LEU A N 1
ATOM 1737 C CA . LEU A 1 206 ? 3.175 5.722 -0.892 1.00 98.00 206 LEU A CA 1
ATOM 1738 C C . LEU A 1 206 ? 1.913 6.582 -0.713 1.00 98.00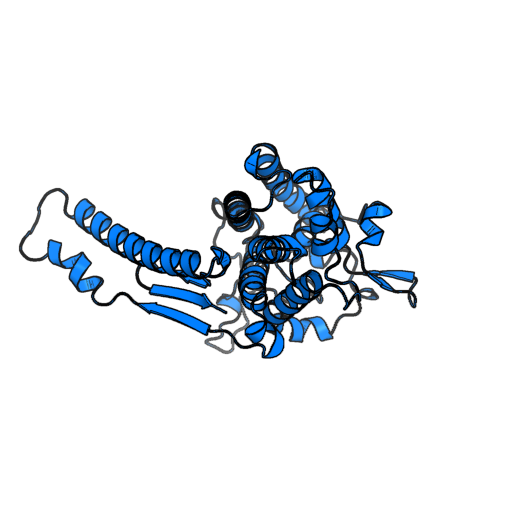 206 LEU A C 1
ATOM 1740 O O . LEU A 1 206 ? 1.179 6.778 -1.679 1.00 98.00 206 LEU A O 1
ATOM 1744 N N . VAL A 1 207 ? 1.662 7.135 0.477 1.00 96.12 207 VAL A N 1
ATOM 1745 C CA . VAL A 1 207 ? 0.461 7.954 0.760 1.00 96.12 207 VAL A CA 1
ATOM 1746 C C . VAL A 1 207 ? 0.402 9.275 -0.008 1.00 96.12 207 VAL A C 1
ATOM 1748 O O . VAL A 1 207 ? -0.679 9.820 -0.178 1.00 96.12 207 VAL A O 1
ATOM 1751 N N . THR A 1 208 ? 1.535 9.793 -0.488 1.00 95.44 208 THR A N 1
ATOM 1752 C CA . THR A 1 208 ? 1.606 11.011 -1.324 1.00 95.44 208 THR A CA 1
ATOM 1753 C C . THR A 1 208 ? 1.864 10.699 -2.802 1.00 95.44 208 THR A C 1
ATOM 1755 O O . THR A 1 208 ? 1.903 11.595 -3.646 1.00 95.44 208 THR A O 1
ATOM 1758 N N . VAL A 1 209 ? 2.032 9.417 -3.139 1.00 95.25 209 VAL A N 1
ATOM 1759 C CA . VAL A 1 209 ? 2.281 8.947 -4.502 1.00 95.25 209 VAL A CA 1
ATOM 1760 C C . VAL A 1 209 ? 0.925 8.707 -5.174 1.00 95.25 209 VAL A C 1
ATOM 1762 O O . VAL A 1 209 ? 0.162 7.903 -4.661 1.00 95.25 209 VAL A O 1
ATOM 1765 N N . PRO A 1 210 ? 0.585 9.340 -6.308 1.00 92.50 210 PRO A N 1
ATOM 1766 C CA . PRO A 1 210 ? -0.711 9.123 -6.968 1.00 92.50 210 PRO A CA 1
ATOM 1767 C C . PRO A 1 210 ? -0.818 7.729 -7.615 1.00 92.50 210 PRO A C 1
ATOM 1769 O O . PRO A 1 210 ? 0.153 7.277 -8.237 1.00 92.50 210 PRO A O 1
ATOM 1772 N N . ALA A 1 211 ? -1.979 7.069 -7.494 1.00 88.31 211 ALA A N 1
ATOM 1773 C CA . ALA A 1 211 ? -2.234 5.713 -8.004 1.00 88.31 211 ALA A CA 1
ATOM 1774 C C . ALA A 1 211 ? -2.367 5.655 -9.535 1.00 88.31 211 ALA A C 1
ATOM 1776 O O . ALA A 1 211 ? -1.658 4.883 -10.191 1.00 88.31 211 ALA A O 1
ATOM 1777 N N . SER A 1 212 ? -3.218 6.515 -10.102 1.00 75.88 212 SER A N 1
ATOM 1778 C CA . SER A 1 212 ? -3.344 6.719 -11.545 1.00 75.88 212 SER A CA 1
ATOM 1779 C C . SER A 1 212 ? -2.808 8.095 -11.919 1.00 75.88 212 SER A C 1
ATOM 1781 O O . SER A 1 212 ? -3.003 9.086 -11.222 1.00 75.88 212 SER A O 1
ATOM 1783 N N . THR A 1 213 ? -2.036 8.162 -12.995 1.00 61.75 213 THR A N 1
ATOM 1784 C CA . THR A 1 213 ? -1.445 9.421 -13.476 1.00 61.75 213 THR A CA 1
ATOM 1785 C C . THR A 1 213 ? -1.529 9.548 -14.995 1.00 61.75 213 THR A C 1
ATOM 1787 O O . THR A 1 213 ? -0.811 10.342 -15.616 1.00 61.75 213 THR A O 1
ATOM 1790 N N . TYR A 1 214 ? -2.417 8.749 -15.583 1.00 57.94 214 TYR A N 1
ATOM 1791 C CA . TYR A 1 214 ? -2.713 8.697 -17.005 1.00 57.94 214 TYR A CA 1
ATOM 1792 C C . TYR A 1 214 ? -3.655 9.856 -17.403 1.00 57.94 214 TYR A C 1
ATOM 1794 O O . TYR A 1 214 ? -4.326 10.454 -16.562 1.00 57.94 214 TYR A O 1
ATOM 1802 N N . GLY A 1 215 ? -3.583 10.302 -18.658 1.00 50.38 215 GLY A N 1
ATOM 1803 C CA . GLY A 1 215 ? -4.464 11.338 -19.221 1.00 50.38 215 GLY A CA 1
ATOM 1804 C C . GLY A 1 215 ? -4.358 12.773 -18.675 1.00 50.38 215 GLY A C 1
ATOM 1805 O O . GLY A 1 215 ? -5.056 13.658 -19.163 1.00 50.38 215 GLY A O 1
ATOM 1806 N N . GLY A 1 216 ? -3.501 13.058 -17.684 1.00 54.16 216 GLY A N 1
ATOM 1807 C CA . GLY A 1 216 ? -3.522 14.358 -16.987 1.00 54.16 216 GLY A CA 1
ATOM 1808 C C . GLY A 1 216 ? -4.723 14.517 -16.046 1.00 54.16 216 GLY A C 1
ATOM 1809 O O . GLY A 1 216 ? -5.089 15.639 -15.690 1.00 54.16 216 GLY A O 1
ATOM 1810 N N . VAL A 1 217 ? -5.318 13.390 -15.664 1.00 60.41 217 VAL A N 1
ATOM 1811 C CA . VAL A 1 217 ? -6.436 13.291 -14.733 1.00 60.41 217 VAL A CA 1
ATOM 1812 C C . VAL A 1 217 ? -5.934 13.573 -13.321 1.00 60.41 217 VAL A C 1
ATOM 1814 O O . VAL A 1 217 ? -4.828 13.181 -12.932 1.00 60.41 217 VAL A O 1
ATOM 1817 N N . LYS A 1 218 ? -6.741 14.304 -12.555 1.00 73.75 218 LYS A N 1
ATOM 1818 C CA . LYS A 1 218 ? -6.442 14.640 -11.167 1.00 73.75 218 LYS A CA 1
ATOM 1819 C C . LYS A 1 218 ? -6.757 13.435 -10.291 1.00 73.75 218 LYS A C 1
ATOM 1821 O O . LYS A 1 218 ? -7.906 13.219 -9.946 1.00 73.75 218 LYS A O 1
ATOM 1826 N N . SER A 1 219 ? -5.740 12.652 -9.946 1.00 82.25 219 SER A N 1
ATOM 1827 C CA . SER A 1 219 ? -5.905 11.532 -9.015 1.00 82.25 219 SER A CA 1
ATOM 1828 C C . SER A 1 219 ? -5.905 12.042 -7.580 1.00 82.25 219 SER A C 1
ATOM 1830 O O . SER A 1 219 ? -4.889 12.573 -7.125 1.00 82.25 219 SER A O 1
ATOM 1832 N N . ALA A 1 220 ? -7.012 11.836 -6.866 1.00 87.88 220 ALA A N 1
ATOM 1833 C CA . ALA A 1 220 ? -7.099 12.004 -5.414 1.00 87.88 220 ALA A CA 1
ATOM 1834 C C . ALA A 1 220 ? -6.798 10.704 -4.641 1.00 87.88 220 ALA A C 1
ATOM 1836 O O . ALA A 1 220 ? -6.640 10.725 -3.421 1.00 87.88 220 ALA A O 1
ATOM 1837 N N . VAL A 1 221 ? -6.674 9.574 -5.347 1.00 91.31 221 VAL A N 1
ATOM 1838 C CA . VAL A 1 221 ? -6.348 8.269 -4.762 1.00 91.31 221 VAL A CA 1
ATOM 1839 C C . VAL A 1 221 ? -4.832 8.089 -4.671 1.00 91.31 221 VAL A C 1
ATOM 1841 O O . VAL A 1 221 ? -4.105 8.204 -5.669 1.00 91.31 221 VAL A O 1
ATOM 1844 N N . SER A 1 222 ? -4.337 7.813 -3.461 1.00 94.69 222 SER A N 1
ATOM 1845 C CA . SER A 1 222 ? -2.932 7.467 -3.248 1.00 94.69 222 SER A CA 1
ATOM 1846 C C . SER A 1 222 ? -2.650 6.036 -3.705 1.00 94.69 222 SER A C 1
ATOM 1848 O O . SER A 1 222 ? -3.512 5.159 -3.652 1.00 94.69 222 SER A O 1
ATOM 1850 N N . LEU A 1 223 ? -1.417 5.767 -4.128 1.00 95.75 223 LEU A N 1
ATOM 1851 C CA . LEU A 1 223 ? -0.975 4.433 -4.515 1.00 95.75 223 LEU A CA 1
ATOM 1852 C C . LEU A 1 223 ? -1.085 3.472 -3.329 1.00 95.75 223 LEU A C 1
ATOM 1854 O O . LEU A 1 223 ? -1.436 2.315 -3.522 1.00 95.75 223 LEU A O 1
ATOM 1858 N N . PHE A 1 224 ? -0.841 3.945 -2.102 1.00 97.56 224 PHE A N 1
ATOM 1859 C CA . PHE A 1 224 ? -1.067 3.133 -0.910 1.00 97.56 224 PHE A CA 1
ATOM 1860 C C . PHE A 1 224 ? -2.536 2.716 -0.765 1.00 97.56 224 PHE A C 1
ATOM 1862 O O . PHE A 1 224 ? -2.803 1.534 -0.556 1.00 97.56 224 PHE A O 1
ATOM 1869 N N . ASP A 1 225 ? -3.477 3.655 -0.890 1.00 95.94 225 ASP A N 1
ATOM 1870 C CA . ASP A 1 225 ? -4.904 3.360 -0.730 1.00 95.94 225 ASP A CA 1
ATOM 1871 C C . ASP A 1 225 ? -5.406 2.424 -1.836 1.00 95.94 225 ASP A C 1
ATOM 1873 O O . ASP A 1 225 ? -6.109 1.459 -1.536 1.00 95.94 225 ASP A O 1
ATOM 1877 N N . HIS A 1 226 ? -4.962 2.620 -3.084 1.00 95.44 226 HIS A N 1
ATOM 1878 C CA . HIS A 1 226 ? -5.249 1.699 -4.193 1.00 95.44 226 HIS A CA 1
ATOM 1879 C C . HIS A 1 226 ? -4.782 0.270 -3.891 1.00 95.44 226 HIS A C 1
ATOM 1881 O O . HIS A 1 226 ? -5.563 -0.680 -3.977 1.00 95.44 226 HIS A O 1
ATOM 1887 N N . LEU A 1 227 ? -3.524 0.105 -3.467 1.00 97.31 227 LEU A N 1
ATOM 1888 C CA . LEU A 1 227 ? -2.953 -1.203 -3.125 1.00 97.31 227 LEU A CA 1
ATOM 1889 C C . LEU A 1 227 ? -3.641 -1.832 -1.905 1.00 97.31 227 LEU A C 1
ATOM 1891 O O . LEU A 1 227 ? -3.891 -3.039 -1.877 1.00 97.31 227 LEU A O 1
ATOM 1895 N N . LYS A 1 228 ? -3.980 -1.020 -0.896 1.00 97.88 228 LYS A N 1
ATOM 1896 C CA . LYS A 1 228 ? -4.720 -1.458 0.291 1.00 97.88 228 LYS A CA 1
ATOM 1897 C C . LYS A 1 228 ? -6.081 -2.030 -0.104 1.00 97.88 228 LYS A C 1
ATOM 1899 O O . LYS A 1 228 ? -6.389 -3.151 0.296 1.00 97.88 228 LYS A O 1
ATOM 1904 N N . ILE A 1 229 ? -6.875 -1.276 -0.864 1.00 96.75 229 ILE A N 1
ATOM 1905 C CA . ILE A 1 229 ? -8.226 -1.678 -1.273 1.00 96.75 229 ILE A CA 1
ATOM 1906 C C . ILE A 1 229 ? -8.175 -2.875 -2.223 1.00 96.75 229 ILE A C 1
ATOM 1908 O O . ILE A 1 229 ? -8.917 -3.833 -2.019 1.00 96.75 229 ILE A O 1
ATOM 1912 N N . SER A 1 230 ? -7.238 -2.883 -3.174 1.00 96.69 230 SER A N 1
ATOM 1913 C CA . SER A 1 230 ? -7.004 -4.032 -4.056 1.00 96.69 230 SER A CA 1
ATOM 1914 C C . SER A 1 230 ? -6.714 -5.302 -3.252 1.00 96.69 230 SER A C 1
ATOM 1916 O O . SER A 1 230 ? -7.314 -6.341 -3.502 1.00 96.69 230 SER A O 1
ATOM 1918 N N . SER A 1 231 ? -5.865 -5.223 -2.223 1.00 98.19 231 SER A N 1
ATOM 1919 C CA . SER A 1 231 ? -5.600 -6.359 -1.330 1.00 98.19 231 SER A CA 1
ATOM 1920 C C . SER A 1 231 ? -6.827 -6.804 -0.524 1.00 98.19 231 SER A C 1
ATOM 1922 O O . SER A 1 231 ? -7.082 -8.005 -0.397 1.00 98.19 231 SER A O 1
ATOM 1924 N N . ALA A 1 232 ? -7.618 -5.859 -0.007 1.00 98.00 232 ALA A N 1
ATOM 1925 C CA . ALA A 1 232 ? -8.840 -6.168 0.736 1.00 98.00 232 ALA A CA 1
ATOM 1926 C C . ALA A 1 232 ? -9.857 -6.919 -0.137 1.00 98.00 232 ALA A C 1
ATOM 1928 O O . ALA A 1 232 ? -10.351 -7.973 0.261 1.00 98.00 232 ALA A O 1
ATOM 1929 N N . ILE A 1 233 ? -10.109 -6.409 -1.347 1.00 97.50 233 ILE A N 1
ATOM 1930 C CA . ILE A 1 233 ? -11.029 -7.010 -2.319 1.00 97.50 233 ILE A CA 1
ATOM 1931 C C . ILE A 1 233 ? -10.496 -8.364 -2.792 1.00 97.50 233 ILE A C 1
ATOM 1933 O O . ILE A 1 233 ? -11.253 -9.328 -2.833 1.00 97.50 233 ILE A O 1
ATOM 1937 N N . ALA A 1 234 ? -9.198 -8.476 -3.092 1.00 96.75 234 ALA A N 1
ATOM 1938 C CA . ALA A 1 234 ? -8.579 -9.741 -3.489 1.00 96.75 234 ALA A CA 1
ATOM 1939 C C . ALA A 1 234 ? -8.710 -10.811 -2.395 1.00 96.75 234 ALA A C 1
ATOM 1941 O O . ALA A 1 234 ? -8.965 -11.974 -2.699 1.00 96.75 234 ALA A O 1
ATOM 1942 N N . SER A 1 235 ? -8.593 -10.415 -1.124 1.00 96.75 235 SER A N 1
ATOM 1943 C CA . SER A 1 235 ? -8.801 -11.314 0.017 1.00 96.75 235 SER A CA 1
ATOM 1944 C C . SER A 1 235 ? -10.238 -11.840 0.075 1.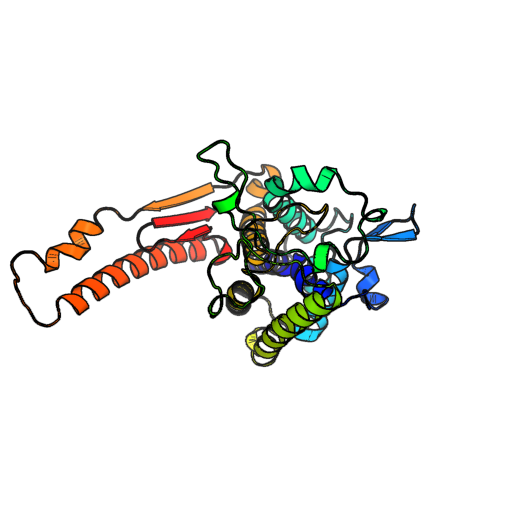00 96.75 235 SER A C 1
ATOM 1946 O O . SER A 1 235 ? -10.440 -13.008 0.387 1.00 96.75 235 SER A O 1
ATOM 1948 N N . CYS A 1 236 ? -11.231 -11.011 -0.260 1.00 96.88 236 CYS A N 1
ATOM 1949 C CA . CYS A 1 236 ? -12.630 -11.434 -0.336 1.00 96.88 236 CYS A CA 1
ATOM 1950 C C . CYS A 1 236 ? -12.906 -12.311 -1.564 1.00 96.88 236 CYS A C 1
ATOM 1952 O O . CYS A 1 236 ? -13.551 -13.343 -1.453 1.00 96.88 236 CYS A O 1
ATOM 1954 N N . LEU A 1 237 ? -12.357 -11.946 -2.726 1.00 96.19 237 LEU A N 1
ATOM 1955 C CA . LEU A 1 237 ? -12.456 -12.709 -3.976 1.00 96.19 237 LEU A CA 1
ATOM 1956 C C . LEU A 1 237 ? -11.733 -14.065 -3.934 1.00 96.19 237 LEU A C 1
ATOM 1958 O O . LEU A 1 237 ? -11.871 -14.852 -4.866 1.00 96.19 237 LEU A O 1
ATOM 1962 N N . TYR A 1 238 ? -10.957 -14.343 -2.884 1.00 94.44 238 TYR A N 1
ATOM 1963 C CA . TYR A 1 238 ? -10.456 -15.687 -2.612 1.00 94.44 238 TYR A CA 1
ATOM 1964 C C . TYR A 1 238 ? -11.598 -16.658 -2.263 1.00 94.44 238 TYR A C 1
ATOM 1966 O O . TYR A 1 238 ? -11.491 -17.854 -2.541 1.00 94.44 238 TYR A O 1
ATOM 1974 N N . ASP A 1 239 ? -12.703 -16.163 -1.688 1.00 93.69 239 ASP A N 1
ATOM 1975 C CA . ASP A 1 239 ? -13.931 -16.943 -1.570 1.00 93.69 239 ASP A CA 1
ATOM 1976 C C . ASP A 1 239 ? -14.612 -17.075 -2.937 1.00 93.69 239 ASP A C 1
ATOM 1978 O O . ASP A 1 239 ? -14.837 -16.101 -3.661 1.00 93.69 239 ASP A O 1
ATOM 1982 N N . LYS A 1 240 ? -14.968 -18.312 -3.289 1.00 90.69 240 LYS A N 1
ATOM 1983 C CA . LYS A 1 240 ? -15.538 -18.633 -4.598 1.00 90.69 240 LYS A CA 1
ATOM 1984 C C . LYS A 1 240 ? -16.893 -17.961 -4.833 1.00 90.69 240 LYS A C 1
ATOM 1986 O O . LYS A 1 240 ? -17.185 -17.566 -5.958 1.00 90.69 240 LYS A O 1
ATOM 1991 N N . THR A 1 241 ? -17.719 -17.830 -3.799 1.00 92.31 241 THR A N 1
ATOM 1992 C CA . THR A 1 241 ? -19.038 -17.195 -3.909 1.00 92.31 241 THR A CA 1
ATOM 1993 C C . THR A 1 241 ? -18.873 -15.717 -4.226 1.00 92.31 241 THR A C 1
ATOM 1995 O O . THR A 1 241 ? -19.500 -15.218 -5.161 1.00 92.31 241 THR A O 1
ATOM 1998 N N . CYS A 1 242 ? -17.971 -15.040 -3.512 1.00 93.31 242 CYS A N 1
ATOM 1999 C CA . CYS A 1 242 ? -17.628 -13.641 -3.765 1.00 93.31 242 CYS A CA 1
ATOM 2000 C C . CYS A 1 242 ? -17.025 -13.464 -5.160 1.00 93.31 242 CYS A C 1
ATOM 2002 O O . CYS A 1 242 ? -17.362 -12.513 -5.863 1.00 93.31 242 CYS A O 1
ATOM 2004 N N . TYR A 1 243 ? -16.171 -14.398 -5.593 1.00 92.44 243 TYR A N 1
ATOM 2005 C CA . TYR A 1 243 ? -15.586 -14.383 -6.931 1.00 92.44 243 TYR A CA 1
ATOM 2006 C C . TYR A 1 243 ? -16.639 -14.491 -8.039 1.00 92.44 243 TYR A C 1
ATOM 2008 O O . TYR A 1 243 ? -16.630 -13.682 -8.969 1.00 92.44 243 TYR A O 1
ATOM 2016 N N . ASP A 1 244 ? -17.546 -15.464 -7.939 1.00 91.25 244 ASP A N 1
ATOM 2017 C CA . ASP A 1 244 ? -18.546 -15.751 -8.970 1.00 91.25 244 ASP A CA 1
ATOM 2018 C C . ASP A 1 244 ? -19.659 -14.686 -9.011 1.00 91.25 244 ASP A C 1
ATOM 2020 O O . ASP A 1 244 ? -20.182 -14.385 -10.084 1.00 91.25 244 ASP A O 1
ATOM 2024 N N . GLN A 1 245 ? -20.029 -14.114 -7.858 1.00 91.50 245 GLN A N 1
ATOM 2025 C CA . GLN A 1 245 ? -21.183 -13.212 -7.727 1.00 91.50 245 GLN A CA 1
ATOM 2026 C C . GLN A 1 245 ? -20.825 -11.732 -7.560 1.00 91.50 245 GLN A C 1
ATOM 2028 O O . GLN A 1 245 ? -21.724 -10.899 -7.632 1.00 91.50 245 GLN A O 1
ATOM 2033 N N . GLU A 1 246 ? -19.552 -11.396 -7.325 1.00 86.69 246 GLU A N 1
ATOM 2034 C CA . GLU A 1 246 ? -19.105 -10.026 -7.012 1.00 86.69 246 GLU A CA 1
ATOM 2035 C C . GLU A 1 246 ? -19.862 -9.411 -5.826 1.00 86.69 246 GLU A C 1
ATOM 2037 O O . GLU A 1 246 ? -20.195 -8.226 -5.816 1.00 86.69 246 GLU A O 1
ATOM 2042 N N . MET A 1 247 ? -20.150 -10.236 -4.817 1.00 91.62 247 MET A N 1
ATOM 2043 C CA . MET A 1 247 ? -20.814 -9.816 -3.587 1.00 91.62 247 MET A CA 1
ATOM 2044 C C . MET A 1 247 ? -19.832 -9.803 -2.419 1.00 91.62 247 MET A C 1
ATOM 2046 O O . MET A 1 247 ? -19.026 -10.718 -2.271 1.00 91.62 247 MET A O 1
ATOM 2050 N N . PHE A 1 248 ? -19.930 -8.753 -1.605 1.00 94.25 248 PHE A N 1
ATOM 2051 C CA . PHE A 1 248 ? -19.090 -8.507 -0.437 1.00 94.25 248 PHE A CA 1
ATOM 2052 C C . PHE A 1 248 ? -19.951 -7.992 0.714 1.00 94.25 248 PHE A C 1
ATOM 2054 O O . PHE A 1 248 ? -20.973 -7.334 0.485 1.00 94.25 248 PHE A O 1
ATOM 2061 N N . TYR A 1 249 ? -19.497 -8.197 1.948 1.00 95.38 249 TYR A N 1
ATOM 2062 C CA . TYR A 1 249 ? -20.134 -7.626 3.131 1.00 95.38 249 TYR A CA 1
ATOM 2063 C C . TYR A 1 249 ? -19.300 -6.486 3.712 1.00 95.38 249 TYR A C 1
ATOM 2065 O O . TYR A 1 249 ? -18.094 -6.603 3.917 1.00 95.38 249 TYR A O 1
ATOM 2073 N N . MET A 1 250 ? -19.963 -5.375 4.033 1.00 95.31 250 MET A N 1
ATOM 2074 C CA . MET A 1 250 ? -19.373 -4.277 4.797 1.00 95.31 250 MET A CA 1
ATOM 2075 C C . MET A 1 250 ? -19.878 -4.363 6.233 1.00 95.31 250 MET A C 1
ATOM 2077 O O . MET A 1 250 ? -21.042 -4.076 6.511 1.00 95.31 250 MET A O 1
ATOM 2081 N N . LEU A 1 251 ? -19.005 -4.785 7.144 1.00 95.44 251 LEU A N 1
ATOM 2082 C CA . LEU A 1 251 ? -19.298 -4.833 8.569 1.00 95.44 251 LEU A CA 1
ATOM 2083 C C . LEU A 1 251 ? -18.896 -3.509 9.213 1.00 95.44 251 LEU A C 1
ATOM 2085 O O . LEU A 1 251 ? -17.710 -3.193 9.293 1.00 95.44 251 LEU A O 1
ATOM 2089 N N . GLU A 1 252 ? -19.877 -2.767 9.713 1.00 95.00 252 GLU A N 1
ATOM 2090 C CA . GLU A 1 252 ? -19.654 -1.585 10.538 1.00 95.00 252 GLU A CA 1
ATOM 2091 C C . GLU A 1 252 ? -19.781 -1.943 12.023 1.00 95.00 252 GLU A C 1
ATOM 2093 O O . GLU A 1 252 ? -20.735 -2.587 12.461 1.00 95.00 252 GLU A O 1
ATOM 2098 N N . ILE A 1 253 ? -18.786 -1.532 12.799 1.00 91.56 253 ILE A N 1
ATOM 2099 C CA . ILE A 1 253 ? -18.732 -1.657 14.250 1.00 91.56 253 ILE A CA 1
ATOM 2100 C C . ILE A 1 253 ? -18.847 -0.244 14.807 1.00 91.56 253 ILE A C 1
ATOM 2102 O O . ILE A 1 253 ? -18.019 0.599 14.469 1.00 91.56 253 ILE A O 1
ATOM 2106 N N . ASP A 1 254 ? -19.815 -0.010 15.690 1.00 92.69 254 ASP A N 1
ATOM 2107 C CA . ASP A 1 254 ? -19.987 1.255 16.410 1.00 92.69 254 ASP A CA 1
ATOM 2108 C C . ASP A 1 254 ? -20.063 1.004 17.922 1.00 92.69 254 ASP A C 1
ATOM 2110 O O . ASP A 1 254 ? -20.876 0.214 18.414 1.00 92.69 254 ASP A O 1
ATOM 2114 N N . VAL A 1 255 ? -19.181 1.659 18.676 1.00 90.31 255 VAL A N 1
ATOM 2115 C CA . VAL A 1 255 ? -19.148 1.588 20.137 1.00 90.31 255 VAL A CA 1
ATOM 2116 C C . VAL A 1 255 ? -19.996 2.724 20.700 1.00 90.31 255 VAL A C 1
ATOM 2118 O O . VAL A 1 255 ? -19.581 3.879 20.757 1.00 90.31 255 VAL A O 1
ATOM 2121 N N . SER A 1 256 ? -21.188 2.390 21.192 1.00 91.38 256 SER A N 1
ATOM 2122 C CA . SER A 1 256 ? -22.077 3.375 21.820 1.00 91.38 256 SER A CA 1
ATOM 2123 C C . SER A 1 256 ? -21.577 3.857 23.196 1.00 91.38 256 SER A C 1
ATOM 2125 O O . SER A 1 256 ? -20.881 3.148 23.926 1.00 91.38 256 SER A O 1
ATOM 2127 N N . GLY A 1 257 ? -21.955 5.082 23.584 1.00 90.44 257 GLY A N 1
ATOM 2128 C CA . GLY A 1 257 ? -21.723 5.603 24.940 1.00 90.44 257 GLY A CA 1
ATOM 2129 C C . GLY A 1 257 ? -20.310 6.129 25.231 1.00 90.44 257 GLY A C 1
ATOM 2130 O O . GLY A 1 257 ? -19.978 6.360 26.395 1.00 90.44 257 GLY A O 1
ATOM 2131 N N . ILE A 1 258 ? -19.482 6.368 24.205 1.00 90.88 258 ILE A N 1
ATOM 2132 C CA . ILE A 1 258 ? -18.086 6.830 24.351 1.00 90.88 258 ILE A CA 1
ATOM 2133 C C . ILE A 1 258 ? -17.982 8.114 25.179 1.00 90.88 258 ILE A C 1
ATOM 2135 O O . ILE A 1 258 ? -17.166 8.188 26.097 1.00 90.88 258 ILE A O 1
ATOM 2139 N N . GLN A 1 259 ? -18.804 9.126 24.884 1.00 88.12 259 GLN A N 1
ATOM 2140 C CA . GLN A 1 259 ? -18.754 10.403 25.605 1.00 88.12 259 GLN A CA 1
ATOM 2141 C C . GLN A 1 259 ? -19.059 10.216 27.092 1.00 88.12 259 GLN A C 1
ATOM 2143 O O . GLN A 1 259 ? -18.280 10.655 27.938 1.00 88.12 259 GLN A O 1
ATOM 2148 N N . SER A 1 260 ? -20.146 9.509 27.413 1.00 89.75 260 SER A N 1
ATOM 2149 C CA . SER A 1 260 ? -20.516 9.197 28.795 1.00 89.75 260 SER A CA 1
ATOM 2150 C C . SER A 1 260 ? -19.393 8.442 29.504 1.00 89.75 260 SER A C 1
ATOM 2152 O O . SER A 1 260 ? -18.998 8.820 30.603 1.00 89.75 260 SER A O 1
ATOM 2154 N N . PHE A 1 261 ? -18.804 7.434 28.853 1.00 89.12 261 PHE A N 1
ATOM 2155 C CA . PHE A 1 261 ? -17.685 6.680 29.408 1.00 89.12 261 PHE A CA 1
ATOM 2156 C C . PHE A 1 261 ? -16.451 7.555 29.661 1.00 89.12 261 PHE A C 1
ATOM 2158 O O . PHE A 1 261 ? -15.851 7.473 30.731 1.00 89.12 261 PHE A O 1
ATOM 2165 N N . ILE A 1 262 ? -16.049 8.407 28.718 1.00 85.62 262 ILE A N 1
ATOM 2166 C CA . ILE A 1 262 ? -14.850 9.239 28.873 1.00 85.62 262 ILE A CA 1
ATOM 2167 C C . ILE A 1 262 ? -15.056 10.294 29.963 1.00 85.62 262 ILE A C 1
ATOM 2169 O O . ILE A 1 262 ? -14.166 10.476 30.790 1.00 85.62 262 ILE A O 1
ATOM 2173 N N . TYR A 1 263 ? -16.211 10.960 30.008 1.00 83.31 263 TYR A N 1
ATOM 2174 C CA . TYR A 1 263 ? -16.422 12.114 30.886 1.00 83.31 263 TYR A CA 1
ATOM 2175 C C . TYR A 1 263 ? -16.973 11.786 32.273 1.00 83.31 263 TYR A C 1
ATOM 2177 O O . TYR A 1 263 ? -16.938 12.652 33.142 1.00 83.31 263 TYR A O 1
ATOM 2185 N N . GLN A 1 264 ? -17.361 10.540 32.550 1.00 79.75 264 GLN A N 1
ATOM 2186 C CA . GLN A 1 264 ? -17.784 10.128 33.895 1.00 79.75 264 GLN A CA 1
ATOM 2187 C C . GLN A 1 264 ? -16.718 10.403 34.981 1.00 79.75 264 GLN A C 1
ATOM 2189 O O . GLN A 1 264 ? -17.052 10.600 36.142 1.00 79.75 264 GLN A O 1
ATOM 2194 N N . VAL A 1 265 ? -15.424 10.473 34.633 1.00 71.12 265 VAL A N 1
ATOM 2195 C CA . VAL A 1 265 ? -14.347 10.865 35.577 1.00 71.12 265 VAL A CA 1
ATOM 2196 C C . VAL A 1 265 ? -14.337 12.352 35.945 1.00 71.12 265 VAL A C 1
ATOM 2198 O O . VAL A 1 265 ? -13.579 12.754 36.824 1.00 71.12 265 VAL A O 1
ATOM 2201 N N . VAL A 1 266 ? -15.137 13.175 35.268 1.00 64.31 266 VAL A N 1
ATOM 2202 C CA . VAL A 1 266 ? -15.285 14.610 35.544 1.00 64.31 266 VAL A CA 1
ATOM 2203 C C . VAL A 1 266 ? -16.395 14.859 36.575 1.00 64.31 266 VAL A C 1
ATOM 2205 O O . VAL A 1 266 ? -16.331 15.844 37.313 1.00 64.31 266 VAL A O 1
ATOM 2208 N N . GLU A 1 267 ? -17.370 13.952 36.698 1.00 60.88 267 GLU A N 1
ATOM 2209 C CA . GLU A 1 267 ? -18.484 14.076 37.642 1.00 60.88 267 GLU A CA 1
ATOM 2210 C C . GLU A 1 267 ? -18.000 13.934 39.099 1.00 60.88 267 GLU A C 1
ATOM 2212 O O . GLU A 1 267 ? -17.533 12.884 39.536 1.00 60.88 267 GLU A O 1
ATOM 2217 N N . GLY A 1 268 ? -18.094 15.023 39.870 1.00 61.31 268 GLY A N 1
ATOM 2218 C CA . GLY A 1 268 ? -17.826 15.029 41.315 1.00 61.31 268 GLY A CA 1
ATOM 2219 C C . GLY A 1 268 ? -16.366 15.237 41.741 1.00 61.31 268 GLY A C 1
ATOM 2220 O O . GLY A 1 268 ? -16.076 15.216 42.936 1.00 61.31 268 GLY A O 1
ATOM 2221 N N . SER A 1 269 ? -15.435 15.478 40.812 1.00 55.97 269 SER A N 1
ATOM 2222 C CA . SER A 1 269 ? -14.019 15.714 41.136 1.00 55.97 269 SER A CA 1
ATOM 2223 C C . SER A 1 269 ? -13.449 16.962 40.473 1.00 55.97 269 SER A C 1
ATOM 2225 O O . SER A 1 269 ? -12.586 16.890 39.598 1.00 55.97 269 SER A O 1
ATOM 2227 N N . GLY A 1 270 ? -13.886 18.127 40.954 1.00 53.16 270 GLY A N 1
ATOM 2228 C CA . GLY A 1 270 ? -13.146 19.366 40.743 1.00 53.16 270 GLY A CA 1
ATOM 2229 C C . GLY A 1 270 ? -11.706 19.192 41.238 1.00 53.16 270 GLY A C 1
ATOM 2230 O O . GLY A 1 270 ? -11.473 18.897 42.409 1.00 53.16 270 GLY A O 1
ATOM 2231 N N . THR A 1 271 ? -10.732 19.352 40.339 1.00 59.22 271 THR A N 1
ATOM 2232 C CA . THR A 1 271 ? -9.292 19.452 40.654 1.00 59.22 271 THR A CA 1
ATOM 2233 C C . THR A 1 271 ? -8.634 18.236 41.332 1.00 59.22 271 THR A C 1
ATOM 2235 O O . THR A 1 271 ? -7.820 18.392 42.237 1.00 59.22 271 THR A O 1
ATOM 2238 N N . LYS A 1 272 ? -8.891 17.001 40.870 1.00 64.81 272 LYS A N 1
ATOM 2239 C CA . LYS A 1 272 ? -7.996 15.873 41.212 1.00 64.81 272 LYS A CA 1
ATOM 2240 C C . LYS A 1 272 ? -6.740 15.866 40.320 1.00 64.81 272 LYS A C 1
ATOM 2242 O O . LYS A 1 272 ? -6.871 15.863 39.090 1.00 64.81 272 LYS A O 1
ATOM 2247 N N . PRO A 1 273 ? -5.521 15.809 40.896 1.00 68.25 273 PRO A N 1
ATOM 2248 C CA . PRO A 1 273 ? -4.302 15.551 40.135 1.00 68.25 273 PRO A CA 1
ATOM 2249 C C . PRO A 1 273 ? -4.455 14.261 39.317 1.00 68.25 273 PRO A C 1
ATOM 2251 O O . PRO A 1 273 ? -4.853 13.230 39.850 1.00 68.25 273 PRO A O 1
ATOM 2254 N N . GLY A 1 274 ? -4.156 14.310 38.017 1.00 76.00 274 GLY A N 1
ATOM 2255 C CA . GLY A 1 274 ? -4.229 13.135 37.138 1.00 76.00 274 GLY A CA 1
ATOM 2256 C C . GLY A 1 274 ? -5.524 12.964 36.337 1.00 76.00 274 GLY A C 1
ATOM 2257 O O . GLY A 1 274 ? -5.607 12.006 35.572 1.00 76.00 274 GLY A O 1
ATOM 2258 N N . LEU A 1 275 ? -6.486 13.894 36.408 1.00 83.31 275 LEU A N 1
ATOM 2259 C CA . LEU A 1 275 ? -7.696 13.863 35.568 1.00 83.31 275 LEU A CA 1
ATOM 2260 C C . LEU A 1 275 ? -7.373 13.784 34.064 1.00 83.31 275 LEU A C 1
ATOM 2262 O O . LEU A 1 275 ? -7.948 12.976 33.341 1.00 83.31 275 LEU A O 1
ATOM 2266 N N . SER A 1 276 ? -6.387 14.554 33.595 1.00 84.81 276 SER A N 1
ATOM 2267 C CA . SER A 1 276 ? -5.930 14.504 32.200 1.00 84.81 276 SER A CA 1
ATOM 2268 C C . SER A 1 276 ? -5.348 13.140 31.812 1.00 84.81 276 SER A C 1
ATOM 2270 O O . SER A 1 276 ? -5.559 12.683 30.691 1.00 84.81 276 SER A O 1
ATOM 2272 N N . LYS A 1 277 ? -4.654 12.460 32.737 1.00 87.06 277 LYS A N 1
ATOM 2273 C CA . LYS A 1 277 ? -4.158 11.092 32.525 1.00 87.06 277 LYS A CA 1
ATOM 2274 C C . LYS A 1 277 ? -5.317 10.097 32.450 1.00 87.06 277 LYS A C 1
ATOM 2276 O O . LYS A 1 277 ? -5.312 9.250 31.564 1.00 87.06 277 LYS A O 1
ATOM 2281 N N . ALA A 1 278 ? -6.315 10.227 33.326 1.00 86.31 278 ALA A N 1
ATOM 2282 C CA . ALA A 1 278 ? -7.500 9.369 33.329 1.00 86.31 278 ALA A CA 1
ATOM 2283 C C . ALA A 1 278 ? -8.325 9.512 32.038 1.00 86.31 278 ALA A C 1
ATOM 2285 O O . ALA A 1 278 ? -8.687 8.503 31.437 1.00 86.31 278 ALA A O 1
ATOM 2286 N N . LEU A 1 279 ? -8.551 10.745 31.569 1.00 88.44 279 LEU A N 1
ATOM 2287 C CA . LEU A 1 279 ? -9.241 11.020 30.303 1.00 88.44 279 LEU A CA 1
ATOM 2288 C C . LEU A 1 279 ? -8.508 10.398 29.107 1.00 88.44 279 LEU A C 1
ATOM 2290 O O . LEU A 1 279 ? -9.120 9.682 28.317 1.00 88.44 279 LEU A O 1
ATOM 2294 N N . ARG A 1 280 ? -7.184 10.601 29.005 1.00 88.94 280 ARG A N 1
ATOM 2295 C CA . ARG A 1 280 ? -6.364 9.980 27.948 1.00 88.94 280 ARG A CA 1
ATOM 2296 C C . ARG A 1 280 ? -6.400 8.454 28.024 1.00 88.94 280 ARG A C 1
ATOM 2298 O O . ARG A 1 280 ? -6.539 7.809 26.995 1.00 88.94 280 ARG A O 1
ATOM 2305 N N . GLY A 1 281 ? -6.320 7.882 29.227 1.00 91.38 281 GLY A N 1
ATOM 2306 C CA . GLY A 1 281 ? -6.396 6.435 29.432 1.00 91.38 281 GLY A CA 1
ATOM 2307 C C . GLY A 1 281 ? -7.727 5.842 28.968 1.00 91.38 281 GLY A C 1
ATOM 2308 O O . GLY A 1 281 ? -7.729 4.839 28.261 1.00 91.38 281 GLY A O 1
ATOM 2309 N N . ARG A 1 282 ? -8.855 6.491 29.294 1.00 90.25 282 ARG A N 1
ATOM 2310 C CA . ARG A 1 282 ? -10.183 6.066 28.819 1.00 90.25 282 ARG A CA 1
ATOM 2311 C C . ARG A 1 282 ? -10.324 6.203 27.306 1.00 90.25 282 ARG A C 1
ATOM 2313 O O . ARG A 1 282 ? -10.820 5.281 26.674 1.00 90.25 282 ARG A O 1
ATOM 2320 N N . SER A 1 283 ? -9.843 7.302 26.726 1.00 89.81 283 SER A N 1
ATOM 2321 C CA . SER A 1 283 ? -9.852 7.494 25.271 1.00 89.81 283 SER A CA 1
ATOM 2322 C C . SER A 1 283 ? -9.033 6.420 24.541 1.00 89.81 283 SER A C 1
ATOM 2324 O O . SER A 1 283 ? -9.524 5.829 23.584 1.00 89.81 283 SER A O 1
ATOM 2326 N N . ILE A 1 284 ? -7.833 6.094 25.038 1.00 92.44 284 ILE A N 1
ATOM 2327 C CA . ILE A 1 284 ? -7.008 5.006 24.489 1.00 92.44 284 ILE A CA 1
ATOM 2328 C C . ILE A 1 284 ? -7.725 3.658 24.621 1.00 92.44 284 ILE A C 1
ATOM 2330 O O . ILE A 1 284 ? -7.705 2.868 23.682 1.00 92.44 284 ILE A O 1
ATOM 2334 N N . LEU A 1 285 ? -8.374 3.392 25.759 1.00 92.56 285 LEU A N 1
ATOM 2335 C CA . LEU A 1 285 ? -9.077 2.131 25.994 1.00 92.56 285 LEU A CA 1
ATOM 2336 C C . LEU A 1 285 ? -10.205 1.891 24.980 1.00 92.56 285 LEU A C 1
ATOM 2338 O O . LEU A 1 285 ? -10.323 0.777 24.480 1.00 92.56 285 LEU A O 1
ATOM 2342 N N . VAL A 1 286 ? -10.988 2.918 24.633 1.00 92.12 286 VAL A N 1
ATOM 2343 C CA . VAL A 1 286 ? -12.032 2.805 23.593 1.00 92.12 286 VAL A CA 1
ATOM 2344 C C . VAL A 1 286 ? -11.416 2.404 22.248 1.00 92.12 286 VAL A C 1
ATOM 2346 O O . VAL A 1 286 ? -11.903 1.479 21.593 1.00 92.12 286 VAL A O 1
ATOM 2349 N N . GLY A 1 287 ? -10.294 3.026 21.872 1.00 91.88 287 GLY A N 1
ATOM 2350 C CA . GLY A 1 287 ? -9.553 2.654 20.667 1.00 91.88 287 GLY A CA 1
ATOM 2351 C C . GLY A 1 287 ? -9.022 1.217 20.711 1.00 91.88 287 GLY A C 1
ATOM 2352 O O . GLY A 1 287 ? -9.174 0.478 19.743 1.00 91.88 287 GLY A O 1
ATOM 2353 N N . LEU A 1 288 ? -8.459 0.780 21.843 1.00 93.12 288 LEU A N 1
ATOM 2354 C CA . LEU A 1 288 ? -7.964 -0.591 22.013 1.00 93.12 288 LEU A CA 1
ATOM 2355 C C . LEU A 1 288 ? -9.079 -1.637 21.919 1.00 93.12 288 LEU A C 1
ATOM 2357 O O . LEU A 1 288 ? -8.865 -2.678 21.306 1.00 93.12 288 LEU A O 1
ATOM 2361 N N . ILE A 1 289 ? -10.258 -1.364 22.487 1.00 92.50 289 ILE A N 1
ATOM 2362 C CA . ILE A 1 289 ? -11.423 -2.256 22.392 1.00 92.50 289 ILE A CA 1
ATOM 2363 C C . ILE A 1 289 ? -11.890 -2.359 20.938 1.00 92.50 289 ILE A C 1
ATOM 2365 O O . ILE A 1 289 ? -12.031 -3.464 20.421 1.00 92.50 289 ILE A O 1
ATOM 2369 N N . THR A 1 290 ? -12.059 -1.220 20.261 1.00 92.69 290 THR A N 1
ATOM 2370 C CA . THR A 1 290 ? -12.475 -1.177 18.847 1.00 92.69 290 THR A CA 1
ATOM 2371 C C . THR A 1 290 ? -11.479 -1.932 17.959 1.00 92.69 290 THR A C 1
ATOM 2373 O O . THR A 1 290 ? -11.873 -2.741 17.116 1.00 92.69 290 THR A O 1
ATOM 2376 N N . ASN A 1 291 ? -10.176 -1.750 18.204 1.00 92.75 291 ASN A N 1
ATOM 2377 C CA . ASN A 1 291 ? -9.117 -2.496 17.527 1.00 92.75 291 ASN A CA 1
ATOM 2378 C C . ASN A 1 291 ? -9.222 -3.997 17.806 1.00 92.75 291 ASN A C 1
ATOM 2380 O O . ASN A 1 291 ? -9.200 -4.781 16.865 1.00 92.75 291 ASN A O 1
ATOM 2384 N N . ALA A 1 292 ? -9.347 -4.407 19.070 1.00 94.38 292 ALA A N 1
ATOM 2385 C CA . ALA A 1 292 ? -9.410 -5.817 19.446 1.00 94.38 292 ALA A CA 1
ATOM 2386 C C . ALA A 1 292 ? -10.591 -6.540 18.783 1.00 94.38 292 ALA A C 1
ATOM 2388 O O . ALA A 1 292 ? -10.407 -7.639 18.265 1.00 94.38 292 ALA A O 1
ATOM 2389 N N . ILE A 1 293 ? -11.769 -5.907 18.736 1.00 94.06 293 ILE A N 1
ATOM 2390 C CA . ILE A 1 293 ? -12.941 -6.446 18.030 1.00 94.06 293 ILE A CA 1
ATOM 2391 C C . ILE A 1 293 ? -12.633 -6.583 16.535 1.00 94.06 293 ILE A C 1
ATOM 2393 O O . ILE A 1 293 ? -12.849 -7.646 15.961 1.00 94.06 293 ILE A O 1
ATOM 2397 N N . SER A 1 294 ? -12.066 -5.545 15.916 1.00 94.94 294 SER A N 1
ATOM 2398 C CA . SER A 1 294 ? -11.743 -5.566 14.484 1.00 94.94 294 SER A CA 1
ATOM 2399 C C . SER A 1 294 ? -10.740 -6.671 14.135 1.00 94.94 294 SER A C 1
ATOM 2401 O O . SER A 1 294 ? -10.952 -7.435 13.197 1.00 94.94 294 SER A O 1
ATOM 2403 N N . TYR A 1 295 ? -9.674 -6.816 14.927 1.00 95.06 295 TYR A N 1
ATOM 2404 C CA . TYR A 1 295 ? -8.684 -7.880 14.747 1.00 95.06 295 TYR A CA 1
ATOM 2405 C C . TYR A 1 295 ? -9.248 -9.277 15.030 1.00 95.06 295 TYR A C 1
ATOM 2407 O O . TYR A 1 295 ? -8.779 -10.234 14.418 1.00 95.06 295 TYR A O 1
ATOM 2415 N N . ALA A 1 296 ? -10.248 -9.414 15.907 1.00 95.81 296 ALA A N 1
ATOM 2416 C CA . ALA A 1 296 ? -10.927 -10.690 16.117 1.00 95.81 296 ALA A CA 1
ATOM 2417 C C . ALA A 1 296 ? -11.658 -11.146 14.845 1.00 95.81 296 ALA A C 1
ATOM 2419 O O . ALA A 1 296 ? -11.503 -12.299 14.450 1.00 95.81 296 ALA A O 1
ATOM 2420 N N . PHE A 1 297 ? -12.359 -10.235 14.154 1.00 95.44 297 PHE A N 1
ATOM 2421 C CA . PHE A 1 297 ? -12.952 -10.530 12.845 1.00 95.44 297 PHE A CA 1
ATOM 2422 C C . PHE A 1 297 ? -11.888 -10.885 11.805 1.00 95.44 297 PHE A C 1
ATOM 2424 O O . PHE A 1 297 ? -12.021 -11.895 11.124 1.00 95.44 297 PHE A O 1
ATOM 2431 N N . LEU A 1 298 ? -10.795 -10.121 11.711 1.00 96.06 298 LEU A N 1
ATOM 2432 C CA . LEU A 1 298 ? -9.724 -10.469 10.771 1.00 96.06 298 LEU A CA 1
ATOM 2433 C C . LEU A 1 298 ? -9.154 -11.869 11.032 1.00 96.06 298 LEU A C 1
ATOM 2435 O O . LEU A 1 298 ? -8.944 -12.626 10.090 1.00 96.06 298 LEU A O 1
ATOM 2439 N N . ASN A 1 299 ? -8.927 -12.227 12.298 1.00 95.38 299 ASN A N 1
ATOM 2440 C CA . ASN A 1 299 ? -8.387 -13.532 12.666 1.00 95.38 299 ASN A CA 1
ATOM 2441 C C . ASN A 1 299 ? -9.356 -14.678 12.347 1.00 95.38 299 ASN A C 1
ATOM 2443 O O . ASN A 1 299 ? -8.911 -15.715 11.866 1.00 95.38 299 ASN A O 1
ATOM 2447 N N . GLU A 1 300 ? -10.655 -14.490 12.589 1.00 95.56 300 GLU A N 1
ATOM 2448 C CA . GLU A 1 300 ? -11.681 -15.503 12.303 1.00 95.56 300 GLU A CA 1
ATOM 2449 C C . GLU A 1 300 ? -11.780 -15.807 10.801 1.00 95.56 300 GLU A C 1
ATOM 2451 O O . GLU A 1 300 ? -11.856 -16.965 10.402 1.00 95.56 300 GLU A O 1
ATOM 2456 N N . PHE A 1 301 ? -11.704 -14.774 9.957 1.00 94.44 301 PHE A N 1
ATOM 2457 C CA . PHE A 1 301 ? -11.788 -14.918 8.500 1.00 94.44 301 PHE A CA 1
ATOM 2458 C C . PHE A 1 301 ? -10.422 -15.147 7.827 1.00 94.44 301 PHE A C 1
ATOM 2460 O O . PHE A 1 301 ? -10.348 -15.312 6.611 1.00 94.44 301 PHE A O 1
ATOM 2467 N N . GLY A 1 302 ? -9.321 -15.132 8.587 1.00 95.00 302 GLY A N 1
ATOM 2468 C CA . GLY A 1 302 ? -7.964 -15.210 8.038 1.00 95.00 302 GLY A CA 1
ATOM 2469 C C . GLY A 1 302 ? -7.586 -14.021 7.143 1.00 95.00 302 GLY A C 1
ATOM 2470 O O . GLY A 1 302 ? -6.754 -14.172 6.251 1.00 95.00 302 GLY A O 1
ATOM 2471 N N . LEU A 1 303 ? -8.196 -12.855 7.362 1.00 96.94 303 LEU A N 1
ATOM 2472 C CA . LEU A 1 303 ? -8.004 -11.635 6.577 1.00 96.94 303 LEU A CA 1
ATOM 2473 C C . LEU A 1 303 ? -6.821 -10.800 7.073 1.00 96.94 303 LEU A C 1
ATOM 2475 O O . LEU A 1 303 ? -6.319 -10.956 8.188 1.00 96.94 303 LEU A O 1
ATOM 2479 N N . THR A 1 304 ? -6.381 -9.867 6.232 1.00 97.31 304 THR A N 1
ATOM 2480 C CA . THR A 1 304 ? -5.269 -8.965 6.543 1.00 97.31 304 THR A CA 1
ATOM 2481 C C . THR A 1 304 ? -5.760 -7.606 7.036 1.00 97.31 304 THR A C 1
ATOM 2483 O O . THR A 1 304 ? -6.940 -7.273 6.953 1.00 97.31 304 THR A O 1
ATOM 2486 N N . VAL A 1 305 ? -4.838 -6.766 7.515 1.00 97.06 305 VAL A N 1
ATOM 2487 C CA . VAL A 1 305 ? -5.167 -5.408 7.987 1.00 97.06 305 VAL A CA 1
ATOM 2488 C C . VAL A 1 305 ? -5.786 -4.536 6.889 1.00 97.06 305 VAL A C 1
ATOM 2490 O O . VAL A 1 305 ? -6.493 -3.582 7.206 1.00 97.06 305 VAL A O 1
ATOM 2493 N N . SER A 1 306 ? -5.564 -4.865 5.610 1.00 97.81 306 SER A N 1
ATOM 2494 C CA . SER A 1 306 ? -6.168 -4.134 4.494 1.00 97.81 306 SER A CA 1
ATOM 2495 C C . SER A 1 306 ? -7.690 -4.188 4.501 1.00 97.81 306 SER A C 1
ATOM 2497 O O . SER A 1 306 ? -8.322 -3.220 4.086 1.00 97.81 306 SER A O 1
ATOM 2499 N N . ASN A 1 307 ? -8.276 -5.270 5.024 1.00 97.94 307 ASN A N 1
ATOM 2500 C CA . ASN A 1 307 ? -9.723 -5.425 5.128 1.00 97.94 307 ASN A CA 1
ATOM 2501 C C . ASN A 1 307 ? -10.357 -4.448 6.128 1.00 97.94 307 ASN A C 1
ATOM 2503 O O . ASN A 1 307 ? -11.562 -4.238 6.063 1.00 97.94 307 ASN A O 1
ATOM 2507 N N . ILE A 1 308 ? -9.582 -3.796 7.004 1.00 96.88 308 ILE A N 1
ATOM 2508 C CA . ILE A 1 308 ? -10.068 -2.666 7.809 1.00 96.88 308 ILE A CA 1
ATOM 2509 C C . ILE A 1 308 ? -10.009 -1.400 6.943 1.00 96.88 308 ILE A C 1
ATOM 2511 O O . ILE A 1 308 ? -8.957 -0.764 6.805 1.00 96.88 308 ILE A O 1
ATOM 2515 N N . LEU A 1 309 ? -11.147 -1.006 6.368 1.00 94.56 309 LEU A N 1
ATOM 2516 C CA . LEU A 1 309 ? -11.253 0.152 5.475 1.00 94.56 309 LEU A CA 1
ATOM 2517 C C . LEU A 1 309 ? -10.960 1.451 6.231 1.00 94.56 309 LEU A C 1
ATOM 2519 O O . LEU A 1 309 ? -10.072 2.209 5.836 1.00 94.56 309 LEU A O 1
ATOM 2523 N N . PHE A 1 310 ? -11.608 1.641 7.380 1.00 89.88 310 PHE A N 1
ATOM 2524 C CA . PHE A 1 310 ? -11.278 2.697 8.333 1.00 89.88 310 PHE A CA 1
ATOM 2525 C C . PHE A 1 310 ? -11.530 2.259 9.778 1.00 89.88 310 PHE A C 1
ATOM 2527 O O . PHE A 1 310 ? -12.307 1.345 10.065 1.00 89.88 310 PHE A O 1
ATOM 2534 N N . ASN A 1 311 ? -10.851 2.933 10.701 1.00 87.56 311 ASN A N 1
ATOM 2535 C CA . ASN A 1 311 ? -11.021 2.771 12.138 1.00 87.56 311 ASN A CA 1
ATOM 2536 C C . ASN A 1 311 ? -10.741 4.115 12.820 1.00 87.56 311 ASN A C 1
ATOM 2538 O O . ASN A 1 311 ? -9.663 4.687 12.652 1.00 87.56 311 ASN A O 1
ATOM 2542 N N . THR A 1 312 ? -11.728 4.634 13.547 1.00 83.19 312 THR A N 1
ATOM 2543 C CA . THR A 1 312 ? -11.737 5.997 14.102 1.00 83.19 312 THR A CA 1
ATOM 2544 C C . THR A 1 312 ? -11.704 6.027 15.633 1.00 83.19 312 THR A C 1
ATOM 2546 O O . THR A 1 312 ? -11.969 7.063 16.238 1.00 83.19 312 THR A O 1
ATOM 2549 N N . GLY A 1 313 ? -11.339 4.916 16.290 1.00 72.00 313 GLY A N 1
ATOM 2550 C CA . GLY A 1 313 ? -11.207 4.865 17.754 1.00 72.00 313 GLY A CA 1
ATOM 2551 C C . GLY A 1 313 ? -12.545 4.886 18.500 1.00 72.00 313 GLY A C 1
ATOM 2552 O O . GLY A 1 313 ? -12.617 5.363 19.631 1.00 72.00 313 GLY A O 1
ATOM 2553 N N . GLY A 1 314 ? -13.588 4.382 17.846 1.00 78.94 314 GLY A N 1
ATOM 2554 C CA . GLY A 1 314 ? -14.967 4.332 18.328 1.00 78.94 314 GLY A CA 1
ATOM 2555 C C . GLY A 1 314 ? -15.903 3.677 17.316 1.00 78.94 314 GLY A C 1
ATOM 2556 O O . GLY A 1 314 ? -16.866 3.035 17.715 1.00 78.94 314 GLY A O 1
ATOM 2557 N N . GLY A 1 315 ? -15.551 3.750 16.028 1.00 88.12 315 GLY A N 1
ATOM 2558 C CA . GLY A 1 315 ? -16.123 2.903 14.992 1.00 88.12 315 GLY A CA 1
ATOM 2559 C C . GLY A 1 315 ? -15.061 2.305 14.071 1.00 88.12 315 GLY A C 1
ATOM 2560 O O . GLY A 1 315 ? -13.930 2.799 13.997 1.00 88.12 315 GLY A O 1
ATOM 2561 N N . SER A 1 316 ? -15.413 1.226 13.379 1.00 93.19 316 SER A N 1
ATOM 2562 C CA . SER A 1 316 ? -14.583 0.611 12.343 1.00 93.19 316 SER A CA 1
ATOM 2563 C C . SER A 1 316 ? -15.444 -0.010 11.254 1.00 93.19 316 SER A C 1
ATOM 2565 O O . SER A 1 316 ? -16.531 -0.502 11.532 1.00 93.19 316 SER A O 1
ATOM 2567 N N . MET A 1 317 ? -14.941 -0.008 10.023 1.00 96.38 317 MET A N 1
ATOM 2568 C CA . MET A 1 317 ? -15.574 -0.672 8.892 1.00 96.38 317 MET A CA 1
ATOM 2569 C C . MET A 1 317 ? -14.632 -1.710 8.296 1.00 96.38 317 MET A C 1
ATOM 2571 O O . MET A 1 317 ? -13.478 -1.401 7.983 1.00 96.38 317 MET A O 1
ATOM 2575 N N . ILE A 1 318 ? -15.134 -2.932 8.14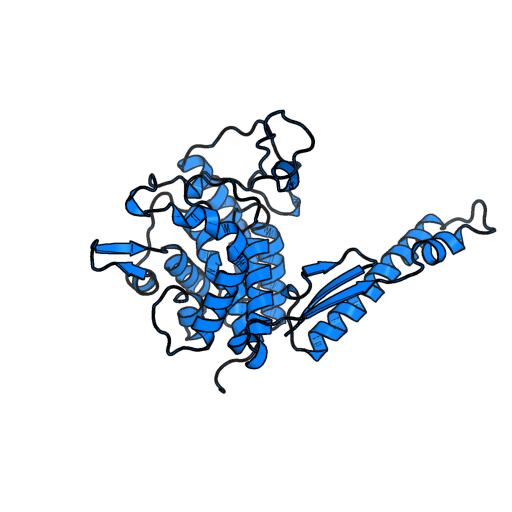1 1.00 97.00 318 ILE A N 1
ATOM 2576 C CA . ILE A 1 318 ? -14.380 -4.095 7.679 1.00 97.00 318 ILE A CA 1
ATOM 2577 C C . ILE A 1 318 ? -15.043 -4.654 6.423 1.00 97.00 318 ILE A C 1
ATOM 2579 O O . ILE A 1 318 ? -16.251 -4.883 6.410 1.00 97.00 318 ILE A O 1
ATOM 2583 N N . LEU A 1 319 ? -14.249 -4.884 5.380 1.00 97.50 319 LEU A N 1
ATOM 2584 C CA . LEU A 1 319 ? -14.674 -5.594 4.179 1.00 97.50 319 LEU A CA 1
ATOM 2585 C C . LEU A 1 319 ? -14.484 -7.099 4.387 1.00 97.50 319 LEU A C 1
ATOM 2587 O O . LEU A 1 319 ? -13.361 -7.555 4.617 1.00 97.50 319 LEU A O 1
ATOM 2591 N N . LEU A 1 320 ? -15.575 -7.850 4.306 1.00 96.62 320 LEU A N 1
ATOM 2592 C CA . LEU A 1 320 ? -15.626 -9.297 4.486 1.00 96.62 320 LEU A CA 1
ATOM 2593 C C . LEU A 1 320 ? -16.065 -9.981 3.178 1.00 96.62 320 LEU A C 1
ATOM 2595 O O . LEU A 1 320 ? -16.785 -9.350 2.395 1.00 96.62 320 LEU A O 1
ATOM 2599 N N . PRO A 1 321 ? -15.607 -11.226 2.926 1.00 94.38 321 PRO A N 1
ATOM 2600 C CA . PRO A 1 321 ? -16.152 -12.057 1.855 1.00 94.38 321 PRO A CA 1
ATOM 2601 C C . PRO A 1 321 ? -17.660 -12.237 2.043 1.00 94.38 321 PRO A C 1
ATOM 2603 O O . PRO A 1 321 ? -18.072 -12.584 3.176 1.00 94.38 321 PRO A O 1
#

Sequence (321 aa):
MEDYKLIDVAYGALLHDIGKFYQRTYEKSDLSKRELETTRYHKNGNYYSHLHSGYTSRFLNKYLEMNNEFEKLTSEHHHIDESEHFLNIIKKADQIASAIDRQDELKDNEAENKKGSFITARLYSVLSEVYFDKEKNDDSIFLLSTREQMNTPDANFVRKSLKESVDEYKILFGEFVDEIEKNIYLKKRVNFITYNYMYNLLNKYLVTVPASTYGGVKSAVSLFDHLKISSAIASCLYDKTCYDQEMFYMLEIDVSGIQSFIYQVVEGSGTKPGLSKALRGRSILVGLITNAISYAFLNEFGLTVSNILFNTGGGSMILLP

Foldseek 3Di:
DPDDDLLLLLVLLLLLQVLLLVVLLDLDDPQDPVLQVLFDADPVVRDTPPSSLSSSLVCCCPQQVDPDPSSSLSSNLVDPPPVDLSSVLLVVLLCVLCVVVVVLVVPDDPVPPPSQQLLQDWAFAPVQVDDPDPDHGQRFGWDQAWPVPTDGTDSPDDGDDSVVSSVSSCVLVVVLSVVSNVDPVCHPDGDQVNVVVVLVSCNGGFQTRFCDRPPVDRGNDTVSLSSLSSSLSSSQCVDVCCVVPVDKDKDKDAAPPLVVQLCVLVPPDDDDPCNVVSSVVSLVVLLVVQVVVVVVVCVVSVHHPSQFNDDDSGMTIGIHD

Radius of gyration: 21.76 Å; chains: 1; bounding box: 40×56×75 Å

Organism: NCBI:txid2838566